Protein AF-0000000087013001 (afdb_homodimer)

Structure (mmCIF, N/CA/C/O backbone):
data_AF-0000000087013001-model_v1
#
loop_
_entity.id
_entity.type
_entity.pdbx_description
1 polymer 'Succinate dehydrogenase'
#
loop_
_atom_site.group_PDB
_atom_site.id
_atom_site.type_symbol
_atom_site.label_atom_id
_atom_site.label_alt_id
_atom_site.label_comp_id
_atom_site.label_asym_id
_atom_site.label_entity_id
_atom_site.label_seq_id
_atom_site.pdbx_PDB_ins_code
_atom_site.Cartn_x
_atom_site.Cartn_y
_atom_site.Cartn_z
_atom_site.occupancy
_atom_site.B_iso_or_equiv
_atom_site.auth_seq_id
_atom_site.auth_comp_id
_atom_site.auth_asym_id
_atom_site.auth_atom_id
_atom_site.pdbx_PDB_model_num
ATOM 1 N N . MET A 1 1 ? -21.062 11.867 23.469 1 26.19 1 MET A N 1
ATOM 2 C CA . MET A 1 1 ? -21.766 11.344 22.297 1 26.19 1 MET A CA 1
ATOM 3 C C . MET A 1 1 ? -21.344 12.086 21.031 1 26.19 1 MET A C 1
ATOM 5 O O . MET A 1 1 ? -21.672 11.656 19.922 1 26.19 1 MET A O 1
ATOM 9 N N . ILE A 1 2 ? -21.125 13.453 21.141 1 32.94 2 ILE A N 1
ATOM 10 C CA . ILE A 1 2 ? -20.844 14.445 20.109 1 32.94 2 ILE A CA 1
ATOM 11 C C . ILE A 1 2 ? -19.562 14.062 19.359 1 32.94 2 ILE A C 1
ATOM 13 O O . ILE A 1 2 ? -19.375 14.445 18.203 1 32.94 2 ILE A O 1
ATOM 17 N N . TRP A 1 3 ? -18.719 13.609 20.109 1 33.53 3 TRP A N 1
ATOM 18 C CA . TRP A 1 3 ? -17.391 13.289 19.609 1 33.53 3 TRP A CA 1
ATOM 19 C C . TRP A 1 3 ? -17.453 12.25 18.5 1 33.53 3 TRP A C 1
ATOM 21 O O . TRP A 1 3 ? -16.688 12.32 17.531 1 33.53 3 TRP A O 1
ATOM 31 N N . PHE A 1 4 ? -18.219 11.227 18.484 1 39.5 4 PHE A N 1
ATOM 32 C CA . PHE A 1 4 ? -18.625 10.227 17.516 1 39.5 4 PHE A CA 1
ATOM 33 C C . PHE A 1 4 ? -19.531 10.844 16.453 1 39.5 4 PHE A C 1
ATOM 35 O O . PHE A 1 4 ? -19.938 10.156 15.508 1 39.5 4 PHE A O 1
ATOM 42 N N . SER A 1 5 ? -20.438 11.742 16.641 1 41.44 5 SER A N 1
ATOM 43 C CA . SER A 1 5 ? -21.5 12.312 15.797 1 41.44 5 SER A CA 1
ATOM 44 C C . SER A 1 5 ? -20.938 12.805 14.469 1 41.44 5 SER A C 1
ATOM 46 O O . SER A 1 5 ? -21.484 12.492 13.406 1 41.44 5 SER A O 1
ATOM 48 N N . LYS A 1 6 ? -20.281 14.188 14.344 1 47.47 6 LYS A N 1
ATOM 49 C CA . LYS A 1 6 ? -19.734 14.727 13.109 1 47.47 6 LYS A CA 1
ATOM 50 C C . LYS A 1 6 ? -18.453 13.984 12.711 1 47.47 6 LYS A C 1
ATOM 52 O O . LYS A 1 6 ? -17.344 14.484 12.914 1 47.47 6 LYS A O 1
ATOM 57 N N . LEU A 1 7 ? -18.5 12.703 12.805 1 54.88 7 LEU A N 1
ATOM 58 C CA . LEU A 1 7 ? -17.344 11.969 12.312 1 54.88 7 LEU A CA 1
ATOM 59 C C . LEU A 1 7 ? -16.938 12.477 10.938 1 54.88 7 LEU A C 1
ATOM 61 O O . LEU A 1 7 ? -17.734 12.461 10 1 54.88 7 LEU A O 1
ATOM 65 N N . ASN A 1 8 ? -16 13.344 10.969 1 80.69 8 ASN A N 1
ATOM 66 C CA . ASN A 1 8 ? -15.352 13.945 9.812 1 80.69 8 ASN A CA 1
ATOM 67 C C . ASN A 1 8 ? -14.883 12.891 8.812 1 80.69 8 ASN A C 1
ATOM 69 O O . ASN A 1 8 ? -14.148 11.969 9.18 1 80.69 8 ASN A O 1
ATOM 73 N N . ILE A 1 9 ? -15.859 12.562 7.801 1 87.62 9 ILE A N 1
ATOM 74 C CA . ILE A 1 9 ? -15.625 11.602 6.734 1 87.62 9 ILE A CA 1
ATOM 75 C C . ILE A 1 9 ? -14.133 11.547 6.406 1 87.62 9 ILE A C 1
ATOM 77 O O . ILE A 1 9 ? -13.594 10.484 6.094 1 87.62 9 ILE A O 1
ATOM 81 N N . GLU A 1 10 ? -13.469 12.562 6.613 1 87.56 10 GLU A N 1
ATOM 82 C CA . GLU A 1 10 ? -12.031 12.602 6.348 1 87.56 10 GLU A CA 1
ATOM 83 C C . GLU A 1 10 ? -11.266 11.781 7.379 1 87.56 10 GLU A C 1
ATOM 85 O O . GLU A 1 10 ? -10.305 11.078 7.035 1 87.56 10 GLU A O 1
ATOM 90 N N . ARG A 1 11 ? -11.664 11.945 8.539 1 92.12 11 ARG A N 1
ATOM 91 C CA . ARG A 1 11 ? -11.008 11.188 9.602 1 92.12 11 ARG A CA 1
ATOM 92 C C . ARG A 1 11 ? -11.266 9.688 9.453 1 92.12 11 ARG A C 1
ATOM 94 O O . ARG A 1 11 ? -10.375 8.875 9.695 1 92.12 11 ARG A O 1
ATOM 101 N N . LEU A 1 12 ? -12.492 9.422 9.102 1 95.44 12 LEU A N 1
ATOM 102 C CA . LEU A 1 12 ? -12.844 8.023 8.883 1 95.44 12 LEU A CA 1
ATOM 103 C C . LEU A 1 12 ? -12.039 7.434 7.73 1 95.44 12 LEU A C 1
ATOM 105 O O . LEU A 1 12 ? -11.508 6.324 7.84 1 95.44 12 LEU A O 1
ATOM 109 N N . LEU A 1 13 ? -11.906 8.133 6.652 1 96.62 13 LEU A N 1
ATOM 110 C CA . LEU A 1 13 ? -11.188 7.637 5.48 1 96.62 13 LEU A CA 1
ATOM 111 C C . LEU A 1 13 ? -9.688 7.539 5.762 1 96.62 13 LEU A C 1
ATOM 113 O O . LEU A 1 13 ? -9.016 6.645 5.25 1 96.62 13 LEU A O 1
ATOM 117 N N . ALA A 1 14 ? -9.219 8.422 6.621 1 95.19 14 ALA A N 1
ATOM 118 C CA . ALA A 1 14 ? -7.828 8.32 7.051 1 95.19 14 ALA A CA 1
ATOM 119 C C . ALA A 1 14 ? -7.602 7.059 7.883 1 95.19 14 ALA A C 1
ATOM 121 O O . ALA A 1 14 ? -6.582 6.383 7.73 1 95.19 14 ALA A O 1
ATOM 122 N N . LEU A 1 15 ? -8.492 6.773 8.719 1 96.69 15 LEU A N 1
ATOM 123 C CA . LEU A 1 15 ? -8.406 5.57 9.539 1 96.69 15 LEU A CA 1
ATOM 124 C C . LEU A 1 15 ? -8.469 4.316 8.68 1 96.69 15 LEU A C 1
ATOM 126 O O . LEU A 1 15 ? -7.691 3.383 8.875 1 96.69 15 LEU A O 1
ATOM 130 N N . LEU A 1 16 ? -9.398 4.336 7.766 1 98.12 16 LEU A N 1
ATOM 131 C CA . LEU A 1 16 ? -9.539 3.184 6.879 1 98.12 16 LEU A CA 1
ATOM 132 C C . LEU A 1 16 ? -8.281 2.992 6.035 1 98.12 16 LEU A C 1
ATOM 134 O O . LEU A 1 16 ? -7.91 1.859 5.719 1 98.12 16 LEU A O 1
ATOM 138 N N . GLN A 1 17 ? -7.637 4.043 5.676 1 98.38 17 GLN A N 1
ATOM 139 C CA . GLN A 1 17 ? -6.383 3.953 4.934 1 98.38 17 GLN A CA 1
ATOM 140 C C . GLN A 1 17 ? -5.324 3.197 5.73 1 98.38 17 GLN A C 1
ATOM 142 O O . GLN A 1 17 ? -4.656 2.309 5.199 1 98.38 17 GLN A O 1
ATOM 147 N N . LYS A 1 18 ? -5.258 3.529 6.992 1 98 18 LYS A N 1
ATOM 148 C CA . LYS A 1 18 ? -4.289 2.877 7.867 1 98 18 LYS A CA 1
ATOM 149 C C . LYS A 1 18 ? -4.668 1.419 8.117 1 98 18 LYS A C 1
ATOM 151 O O . LYS A 1 18 ? -3.811 0.534 8.078 1 98 18 LYS A O 1
ATOM 156 N N . ILE A 1 19 ? -5.895 1.125 8.312 1 98.25 19 ILE A N 1
ATOM 157 C CA . ILE A 1 19 ? -6.371 -0.225 8.586 1 98.25 19 ILE A CA 1
ATOM 158 C C . ILE A 1 19 ? -6.145 -1.113 7.367 1 98.25 19 ILE A C 1
ATOM 160 O O . ILE A 1 19 ? -5.656 -2.238 7.492 1 98.25 19 ILE A O 1
ATOM 164 N N . THR A 1 20 ? -6.473 -0.652 6.199 1 98.69 20 THR A N 1
ATOM 165 C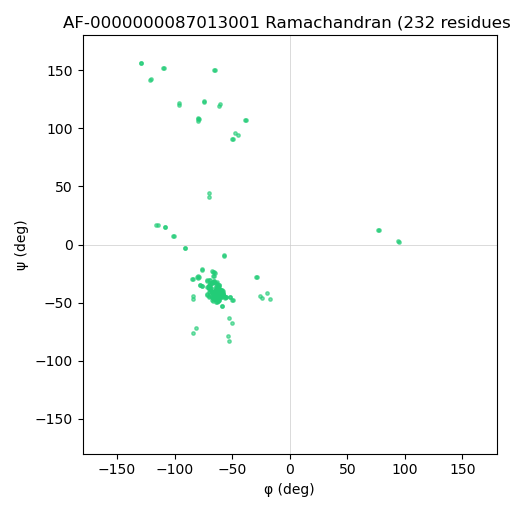 CA . THR A 1 20 ? -6.273 -1.458 5 1 98.69 20 THR A CA 1
ATOM 166 C C . THR A 1 20 ? -4.789 -1.668 4.73 1 98.69 20 THR A C 1
ATOM 168 O O . THR A 1 20 ? -4.383 -2.732 4.258 1 98.69 20 THR A O 1
ATOM 171 N N . GLY A 1 21 ? -3.988 -0.653 5.098 1 98.31 21 GLY A N 1
ATOM 172 C CA . GLY A 1 21 ? -2.549 -0.851 5 1 98.31 21 GLY A CA 1
ATOM 173 C C . GLY A 1 21 ? -2.047 -2.004 5.848 1 98.31 21 GLY A C 1
ATOM 174 O O . GLY A 1 21 ? -1.274 -2.838 5.375 1 98.31 21 GLY A O 1
ATOM 175 N N . TRP A 1 22 ? -2.539 -2.053 7.074 1 98 22 TRP A N 1
ATOM 176 C CA . TRP A 1 22 ? -2.172 -3.133 7.98 1 98 22 TRP A CA 1
ATOM 177 C C . TRP A 1 22 ? -2.678 -4.477 7.469 1 98 22 TRP A C 1
ATOM 179 O O . TRP A 1 22 ? -1.965 -5.48 7.523 1 98 22 TRP A O 1
ATOM 189 N N . THR A 1 23 ? -3.842 -4.457 7.035 1 98.38 23 THR A N 1
ATOM 190 C CA . THR A 1 23 ? -4.445 -5.672 6.5 1 98.38 23 THR A CA 1
ATOM 191 C C . THR A 1 23 ? -3.662 -6.18 5.297 1 98.38 23 THR A C 1
ATOM 193 O O . THR A 1 23 ? -3.354 -7.371 5.211 1 98.38 23 THR A O 1
ATOM 196 N N . LEU A 1 24 ? -3.287 -5.301 4.43 1 98.44 24 LEU A N 1
ATOM 197 C CA . LEU A 1 24 ? -2.561 -5.688 3.225 1 98.44 24 LEU A CA 1
ATOM 198 C C . LEU A 1 24 ? -1.15 -6.156 3.568 1 98.44 24 LEU A C 1
ATOM 200 O O . LEU A 1 24 ? -0.632 -7.086 2.947 1 98.44 24 LEU A O 1
ATOM 204 N N . LEU A 1 25 ? -0.592 -5.492 4.59 1 97.56 25 LEU A N 1
ATOM 205 C CA . LEU A 1 25 ? 0.724 -5.941 5.031 1 97.56 25 LEU A CA 1
ATOM 206 C C . LEU A 1 25 ? 0.659 -7.363 5.574 1 97.56 25 LEU A C 1
ATOM 208 O O . LEU A 1 25 ? 1.481 -8.211 5.215 1 97.56 25 LEU A O 1
ATOM 212 N N . GLY A 1 26 ? -0.272 -7.625 6.461 1 97.19 26 GLY A N 1
ATOM 213 C CA . GLY A 1 26 ? -0.446 -8.969 6.984 1 97.19 26 GLY A CA 1
ATOM 214 C C . GLY A 1 26 ? -0.695 -10 5.902 1 97.19 26 GLY A C 1
ATOM 215 O O . GLY A 1 26 ? -0.083 -11.07 5.906 1 97.19 26 GLY A O 1
ATOM 216 N N . TYR A 1 27 ? -1.526 -9.695 4.969 1 97.94 27 TYR A N 1
ATOM 217 C CA . TYR A 1 27 ? -1.82 -10.602 3.859 1 97.94 27 TYR A CA 1
ATOM 218 C C . TYR A 1 27 ? -0.575 -10.859 3.021 1 97.94 27 TYR A C 1
ATOM 220 O O . TYR A 1 27 ? -0.327 -11.992 2.6 1 97.94 27 TYR A O 1
ATOM 228 N N . LEU A 1 28 ? 0.164 -9.766 2.768 1 97 28 LEU A N 1
ATOM 229 C CA . LEU A 1 28 ? 1.312 -9.891 1.873 1 97 28 LEU A CA 1
ATOM 230 C C . LEU A 1 28 ? 2.346 -10.852 2.445 1 97 28 LEU A C 1
ATOM 232 O O . LEU A 1 28 ? 2.975 -11.609 1.699 1 97 28 LEU A O 1
ATOM 236 N N . ILE A 1 29 ? 2.512 -10.844 3.764 1 95.56 29 ILE A N 1
ATOM 237 C CA . ILE A 1 29 ? 3.477 -11.734 4.395 1 95.56 29 ILE A CA 1
ATOM 238 C C . ILE A 1 29 ? 3.076 -13.188 4.145 1 95.56 29 ILE A C 1
ATOM 240 O O . ILE A 1 29 ? 3.893 -13.992 3.691 1 95.56 29 ILE A O 1
ATOM 244 N N . VAL A 1 30 ? 1.812 -13.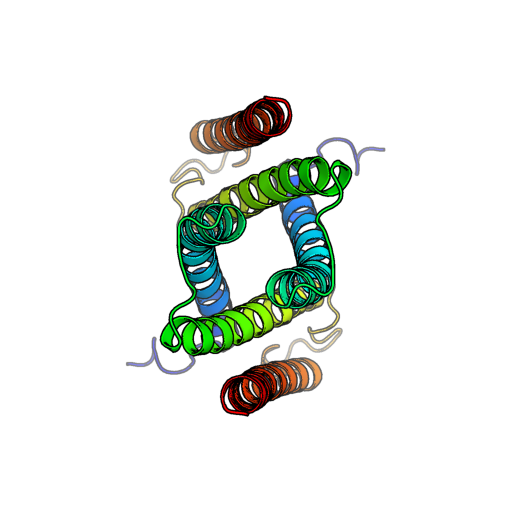508 4.285 1 94.56 30 VAL A N 1
ATOM 245 C CA . VAL A 1 30 ? 1.325 -14.867 4.078 1 94.56 30 VAL A CA 1
ATOM 246 C C . VAL A 1 30 ? 1.243 -15.164 2.582 1 94.56 30 VAL A C 1
ATOM 248 O O . VAL A 1 30 ? 1.528 -16.281 2.148 1 94.56 30 VAL A O 1
ATOM 251 N N . HIS A 1 31 ? 0.905 -14.234 1.815 1 94.38 31 HIS A N 1
ATOM 252 C CA . HIS A 1 31 ? 0.726 -14.375 0.375 1 94.38 31 HIS A CA 1
ATOM 253 C C . HIS A 1 31 ? 2.025 -14.797 -0.304 1 94.38 31 HIS A C 1
ATOM 255 O O . HIS A 1 31 ? 2.039 -15.742 -1.093 1 94.38 31 HIS A O 1
ATOM 261 N N . VAL A 1 32 ? 3.145 -14.141 0.062 1 92.44 32 VAL A N 1
ATOM 262 C CA . VAL A 1 32 ? 4.414 -14.43 -0.592 1 92.44 32 VAL A CA 1
ATOM 263 C C . VAL A 1 32 ? 4.879 -15.836 -0.219 1 92.44 32 VAL A C 1
ATOM 265 O O . VAL A 1 32 ? 5.402 -16.562 -1.062 1 92.44 32 VAL A O 1
ATOM 268 N N . ILE A 1 33 ? 4.688 -16.219 1.027 1 92.06 33 ILE A N 1
ATOM 269 C CA . ILE A 1 33 ? 5.062 -17.547 1.475 1 92.06 33 ILE A CA 1
ATOM 270 C C . ILE A 1 33 ? 4.223 -18.594 0.743 1 92.06 33 ILE A C 1
ATOM 272 O O . ILE A 1 33 ? 4.758 -19.562 0.196 1 92.06 33 ILE A O 1
ATOM 276 N N . PHE A 1 34 ? 2.963 -18.391 0.65 1 91.06 34 PHE A N 1
ATOM 277 C CA . PHE A 1 34 ? 2.039 -19.344 0.036 1 91.06 34 PHE A CA 1
ATOM 278 C C . PHE A 1 34 ? 2.303 -19.453 -1.46 1 91.06 34 PHE A C 1
ATOM 280 O O . PHE A 1 34 ? 2.385 -20.562 -1.993 1 91.06 34 PHE A O 1
ATOM 287 N N . VAL A 1 35 ? 2.426 -18.359 -2.162 1 88 35 VAL A N 1
ATOM 288 C CA . VAL A 1 35 ? 2.574 -18.391 -3.613 1 88 35 VAL A CA 1
ATOM 289 C C . VAL A 1 35 ? 3.922 -19.016 -3.98 1 88 35 VAL A C 1
ATOM 291 O O . VAL A 1 35 ? 4.039 -19.719 -4.988 1 88 35 VAL A O 1
ATOM 294 N N . ASN A 1 36 ? 4.953 -18.766 -3.096 1 86.25 36 ASN A N 1
ATOM 295 C CA . ASN A 1 36 ? 6.234 -19.422 -3.318 1 86.25 36 ASN A CA 1
ATOM 296 C C . ASN A 1 36 ? 6.105 -20.938 -3.238 1 86.25 36 ASN A C 1
ATOM 298 O O . ASN A 1 36 ? 6.637 -21.656 -4.086 1 86.25 36 ASN A O 1
ATOM 302 N N . ARG A 1 37 ? 5.406 -21.422 -2.281 1 87.81 37 ARG A N 1
ATOM 303 C CA . ARG A 1 37 ? 5.211 -22.859 -2.111 1 87.81 37 ARG A CA 1
ATOM 304 C C . ARG A 1 37 ? 4.332 -23.422 -3.219 1 87.81 37 ARG A C 1
ATOM 306 O O . ARG A 1 37 ? 4.535 -24.562 -3.666 1 87.81 37 ARG A O 1
ATOM 313 N N . LEU A 1 38 ? 3.393 -22.672 -3.691 1 84 38 LEU A N 1
ATOM 314 C CA . LEU A 1 38 ? 2.533 -23.078 -4.801 1 84 38 LEU A CA 1
ATOM 315 C C . LEU A 1 38 ? 3.336 -23.188 -6.094 1 84 38 LEU A C 1
ATOM 317 O O . LEU A 1 38 ? 3.197 -24.172 -6.828 1 84 38 LEU A O 1
ATOM 321 N N . ALA A 1 39 ? 4.188 -22.266 -6.328 1 79.31 39 ALA A N 1
ATOM 322 C CA . ALA A 1 39 ? 4.992 -22.219 -7.547 1 79.31 39 ALA A CA 1
ATOM 323 C C . ALA A 1 39 ? 5.953 -23.406 -7.617 1 79.31 39 ALA A C 1
ATOM 325 O O . ALA A 1 39 ? 6.297 -23.875 -8.703 1 79.31 39 ALA A O 1
ATOM 326 N N . HIS A 1 40 ? 6.266 -23.922 -6.496 1 82.06 40 HIS A N 1
ATOM 327 C CA . HIS A 1 40 ? 7.203 -25.047 -6.453 1 82.06 40 HIS A CA 1
ATOM 328 C C . HIS A 1 40 ? 6.473 -26.375 -6.293 1 82.06 40 HIS A C 1
ATOM 330 O O . HIS A 1 40 ? 7.098 -27.406 -6.043 1 82.06 40 HIS A O 1
ATOM 336 N N . GLY A 1 41 ? 5.16 -26.266 -6.387 1 83.12 41 GLY A N 1
ATOM 337 C CA . GLY A 1 41 ? 4.359 -27.484 -6.387 1 83.12 41 GLY A CA 1
ATOM 338 C C . GLY A 1 41 ? 4.211 -28.094 -5.008 1 83.12 41 GLY A C 1
ATOM 339 O O . GLY A 1 41 ? 3.822 -29.25 -4.875 1 83.12 41 GLY A O 1
ATOM 340 N N . GLU A 1 42 ? 4.594 -27.297 -3.959 1 88.88 42 GLU A N 1
ATOM 341 C CA . GLU A 1 42 ? 4.527 -27.812 -2.598 1 88.88 42 GLU A CA 1
ATOM 342 C C . GLU A 1 42 ? 3.1 -27.766 -2.059 1 88.88 42 GLU A C 1
ATOM 344 O O . GLU A 1 42 ? 2.762 -28.484 -1.112 1 88.88 42 GLU A O 1
ATOM 349 N N . LEU A 1 43 ? 2.348 -26.812 -2.594 1 85.62 43 LEU A N 1
ATOM 350 C CA . LEU A 1 43 ? 0.966 -26.625 -2.16 1 85.62 43 LEU A CA 1
ATOM 351 C C . LEU A 1 43 ? 0.021 -26.578 -3.355 1 85.62 43 LEU A C 1
ATOM 353 O O . LEU A 1 43 ? 0.462 -26.422 -4.496 1 85.62 43 LEU A O 1
ATOM 357 N N . THR A 1 44 ? -1.236 -26.906 -3.039 1 84.06 44 THR A N 1
ATOM 358 C CA . THR A 1 44 ? -2.307 -26.703 -4.008 1 84.06 44 THR A CA 1
ATOM 359 C C . THR A 1 44 ? -3.23 -25.578 -3.562 1 84.06 44 THR A C 1
ATOM 361 O O . THR A 1 44 ? -3.24 -25.203 -2.389 1 84.06 44 THR A O 1
ATOM 364 N N . GLU A 1 45 ? -3.82 -24.938 -4.492 1 78.56 45 GLU A N 1
ATOM 365 C CA . GLU A 1 45 ? -4.695 -23.812 -4.172 1 78.56 45 GLU A CA 1
ATOM 366 C C . GLU A 1 45 ? -6.066 -24.297 -3.707 1 78.56 45 GLU A C 1
ATOM 368 O O . GLU A 1 45 ? -6.836 -24.844 -4.5 1 78.56 45 GLU A O 1
ATOM 373 N N . PRO A 1 46 ? -6.262 -24.125 -2.406 1 81.38 46 PRO A N 1
ATOM 374 C CA . PRO A 1 46 ? -7.633 -24.438 -1.99 1 81.38 46 PRO A CA 1
ATOM 375 C C . PRO A 1 46 ? -8.664 -23.484 -2.605 1 81.38 46 PRO A C 1
ATOM 377 O O . PRO A 1 46 ? -8.367 -22.328 -2.861 1 81.38 46 PRO A O 1
ATOM 380 N N . GLU A 1 47 ? -9.883 -23.969 -2.818 1 82.56 47 GLU A N 1
ATOM 381 C CA . GLU A 1 47 ? -10.945 -23.188 -3.443 1 82.56 47 GLU A CA 1
ATOM 382 C C . GLU A 1 47 ? -11.281 -21.953 -2.613 1 82.56 47 GLU A C 1
ATOM 384 O O . GLU A 1 47 ? -11.562 -20.891 -3.162 1 82.56 47 GLU A O 1
ATOM 389 N N . ILE A 1 48 ? -11.211 -22.047 -1.331 1 86.75 48 ILE A N 1
ATOM 390 C CA . ILE A 1 48 ? -11.617 -20.984 -0.422 1 86.75 48 ILE A CA 1
ATOM 391 C C . ILE A 1 48 ? -10.68 -19.781 -0.587 1 86.75 48 ILE A C 1
ATOM 393 O O . ILE A 1 48 ? -11.086 -18.641 -0.372 1 86.75 48 ILE A O 1
ATOM 397 N N . PHE A 1 49 ? -9.477 -19.969 -0.988 1 87.62 49 PHE A N 1
ATOM 398 C CA . PHE A 1 49 ? -8.484 -18.922 -1.124 1 87.62 49 PHE A CA 1
ATOM 399 C C . PHE A 1 49 ? -8.867 -17.953 -2.234 1 87.62 49 PHE A C 1
ATOM 401 O O . PHE A 1 49 ? -8.531 -16.766 -2.18 1 87.62 49 PHE A O 1
ATOM 408 N N . LYS A 1 50 ? -9.648 -18.469 -3.102 1 88.56 50 LYS A N 1
ATOM 409 C CA . LYS A 1 50 ? -10.078 -17.594 -4.195 1 88.56 50 LYS A CA 1
ATOM 410 C C . LYS A 1 50 ? -11.023 -16.516 -3.701 1 88.56 50 LYS A C 1
ATOM 412 O O . LYS A 1 50 ? -10.984 -15.375 -4.188 1 88.56 50 LYS A O 1
ATOM 417 N N . TYR A 1 51 ? -11.789 -16.844 -2.781 1 92.31 51 TYR A N 1
ATOM 418 C CA . TYR A 1 51 ? -12.719 -15.867 -2.215 1 92.31 51 TYR A CA 1
ATOM 419 C C . TYR A 1 51 ? -11.969 -14.828 -1.381 1 92.31 51 TYR A C 1
ATOM 421 O O . TYR A 1 51 ? -12.328 -13.648 -1.383 1 92.31 51 TYR A O 1
ATOM 429 N N . PHE A 1 52 ? -10.984 -15.297 -0.728 1 93.88 52 PHE A N 1
ATOM 430 C CA . PHE A 1 52 ? -10.141 -14.391 0.046 1 93.88 52 PHE A CA 1
ATOM 431 C C . PHE A 1 52 ? -9.422 -13.406 -0.869 1 93.88 52 PHE A C 1
ATOM 433 O O . PHE A 1 52 ? -9.289 -12.227 -0.542 1 93.88 52 PHE A O 1
ATOM 440 N N . LEU A 1 53 ? -9.023 -13.922 -1.97 1 93.38 53 LEU A N 1
ATOM 441 C CA . LEU A 1 53 ? -8.328 -13.07 -2.932 1 93.38 53 LEU A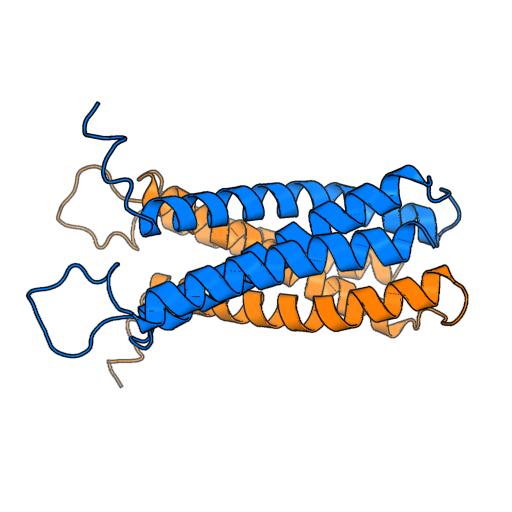 CA 1
ATOM 442 C C . LEU A 1 53 ? -9.25 -11.977 -3.449 1 93.38 53 LEU A C 1
ATOM 444 O O . LEU A 1 53 ? -8.812 -10.844 -3.68 1 93.38 53 LEU A O 1
ATOM 448 N N . VAL A 1 54 ? -10.492 -12.312 -3.625 1 96.19 54 VAL A N 1
ATOM 449 C CA . VAL A 1 54 ? -11.461 -11.328 -4.09 1 96.19 54 VAL A CA 1
ATOM 450 C C . VAL A 1 54 ? -11.617 -10.219 -3.049 1 96.19 54 VAL A C 1
ATOM 452 O O . VAL A 1 54 ? -11.617 -9.039 -3.389 1 96.19 54 VAL A O 1
ATOM 455 N N . LEU A 1 55 ? -11.75 -10.656 -1.806 1 97.69 55 LEU A N 1
ATOM 456 C CA . LEU A 1 55 ? -11.891 -9.688 -0.725 1 97.69 55 LEU A CA 1
ATOM 457 C C . LEU A 1 55 ? -10.656 -8.797 -0.63 1 97.69 55 LEU A C 1
ATOM 459 O O . LEU A 1 55 ? -10.773 -7.566 -0.586 1 97.69 55 LEU A O 1
ATOM 463 N N . ILE A 1 56 ? -9.477 -9.375 -0.647 1 97.88 56 ILE A N 1
ATOM 464 C CA . ILE A 1 56 ? -8.227 -8.633 -0.551 1 97.88 56 ILE A CA 1
ATOM 465 C C . ILE A 1 56 ? -8.062 -7.723 -1.768 1 97.88 56 ILE A C 1
ATOM 467 O O . ILE A 1 56 ? -7.582 -6.594 -1.649 1 97.88 56 ILE A O 1
ATOM 471 N N . GLY A 1 57 ? -8.469 -8.258 -2.936 1 97.62 57 GLY A N 1
ATOM 472 C CA . GLY A 1 57 ? -8.422 -7.434 -4.133 1 97.62 57 GLY A CA 1
ATOM 473 C C . GLY A 1 57 ? -9.234 -6.16 -4.016 1 97.62 57 GLY A C 1
ATOM 474 O O . GLY A 1 57 ? -8.797 -5.094 -4.449 1 97.62 57 GLY A O 1
ATOM 475 N N . SER A 1 58 ? -10.391 -6.273 -3.461 1 98.44 58 SER A N 1
ATOM 476 C CA . SER A 1 58 ? -11.25 -5.102 -3.285 1 98.44 58 SER A CA 1
ATOM 477 C C . SER A 1 58 ? -10.664 -4.141 -2.256 1 98.44 58 SER A C 1
ATOM 479 O O . SER A 1 58 ? -10.789 -2.922 -2.398 1 98.44 58 SER A O 1
ATOM 481 N N . ILE A 1 59 ? -10.062 -4.641 -1.216 1 98.69 59 ILE A N 1
ATOM 482 C CA . ILE A 1 59 ? -9.398 -3.82 -0.205 1 98.69 59 ILE A CA 1
ATOM 483 C C . ILE A 1 59 ? -8.258 -3.037 -0.841 1 98.69 59 ILE A C 1
ATOM 485 O O . ILE A 1 59 ? -8.055 -1.86 -0.534 1 98.69 59 ILE A O 1
ATOM 489 N N . VAL A 1 60 ? -7.504 -3.688 -1.754 1 98.62 60 VAL A N 1
ATOM 490 C CA . VAL A 1 60 ? -6.43 -3.02 -2.477 1 98.62 60 VAL A CA 1
ATOM 491 C C . VAL A 1 60 ? -6.996 -1.858 -3.289 1 98.62 60 VAL A C 1
ATOM 493 O O . VAL A 1 60 ? -6.418 -0.769 -3.314 1 98.62 60 VAL A O 1
ATOM 496 N N . VAL A 1 61 ? -8.109 -2.084 -3.914 1 98.44 61 VAL A N 1
ATOM 497 C CA . VAL A 1 61 ? -8.742 -1.064 -4.746 1 98.44 61 VAL A CA 1
ATOM 498 C C . VAL A 1 61 ? -9.117 0.143 -3.889 1 98.44 61 VAL A C 1
ATOM 500 O O . VAL A 1 61 ? -8.805 1.283 -4.242 1 98.44 61 VAL A O 1
ATOM 503 N N . PHE A 1 62 ? -9.75 -0.09 -2.797 1 98.88 62 PHE A N 1
ATOM 504 C CA . PHE A 1 62 ? -10.094 1.002 -1.894 1 98.88 62 PHE A CA 1
ATOM 505 C C . PHE A 1 62 ? -8.844 1.736 -1.431 1 98.88 62 PHE A C 1
ATOM 507 O O . PHE A 1 62 ? -8.797 2.969 -1.444 1 98.88 62 PHE A O 1
ATOM 514 N N . HIS A 1 63 ? -7.867 1.029 -0.911 1 98.81 63 HIS A N 1
ATOM 515 C CA . HIS A 1 63 ? -6.617 1.598 -0.424 1 98.81 63 HIS A CA 1
ATOM 516 C C . HIS A 1 63 ? -5.969 2.49 -1.479 1 98.81 63 HIS A C 1
ATOM 518 O O . HIS A 1 63 ? -5.547 3.609 -1.176 1 98.81 63 HIS A O 1
ATOM 524 N N . ALA A 1 64 ? -5.922 2.031 -2.711 1 98.62 64 ALA A N 1
ATOM 525 C CA . ALA A 1 64 ? -5.32 2.787 -3.807 1 98.62 64 ALA A CA 1
ATOM 526 C C . ALA A 1 64 ? -6.129 4.047 -4.113 1 98.62 64 ALA A C 1
ATOM 528 O O . ALA A 1 64 ? -5.566 5.137 -4.242 1 98.62 64 ALA A O 1
ATOM 529 N N . MET A 1 65 ? -7.441 3.912 -4.203 1 98.5 65 MET A N 1
ATOM 530 C CA . MET A 1 65 ? -8.305 5.043 -4.52 1 98.5 65 MET A CA 1
ATOM 531 C C . MET A 1 65 ? -8.258 6.094 -3.414 1 98.5 65 MET A C 1
ATOM 533 O O . MET A 1 65 ? -8.227 7.293 -3.691 1 98.5 65 MET A O 1
ATOM 537 N N . ASN A 1 66 ? -8.242 5.57 -2.229 1 98.44 66 ASN A N 1
ATOM 538 C CA . ASN A 1 66 ? -8.18 6.504 -1.109 1 98.44 66 ASN A CA 1
ATOM 539 C C . ASN A 1 66 ? -6.816 7.188 -1.029 1 98.44 66 ASN A C 1
ATOM 541 O O . ASN A 1 66 ? -6.723 8.344 -0.615 1 98.44 66 ASN A O 1
ATOM 545 N N . GLY A 1 67 ? -5.73 6.484 -1.339 1 97.56 67 GLY A N 1
ATOM 546 C CA . GLY A 1 67 ? -4.43 7.125 -1.464 1 97.56 67 GLY A CA 1
ATOM 547 C C . GLY A 1 67 ? -4.406 8.227 -2.508 1 97.56 67 GLY A C 1
ATOM 548 O O . GLY A 1 67 ? -3.824 9.289 -2.281 1 97.56 67 GLY A O 1
ATOM 549 N N . ILE A 1 68 ? -5 7.984 -3.568 1 97.81 68 ILE A N 1
ATOM 550 C CA . ILE A 1 68 ? -5.09 8.984 -4.625 1 97.81 68 ILE A CA 1
ATOM 551 C C . ILE A 1 68 ? -5.875 10.195 -4.129 1 97.81 68 ILE A C 1
ATOM 553 O O . ILE A 1 68 ? -5.516 11.336 -4.414 1 97.81 68 ILE A O 1
ATOM 557 N N . ARG A 1 69 ? -6.906 9.891 -3.412 1 96.38 69 ARG A N 1
ATOM 558 C CA . ARG A 1 69 ? -7.695 10.977 -2.824 1 96.38 69 ARG A CA 1
ATOM 559 C C . ARG A 1 69 ? -6.816 11.891 -1.978 1 96.38 69 ARG A C 1
ATOM 561 O O . ARG A 1 69 ? -6.922 13.117 -2.068 1 96.38 69 ARG A O 1
ATOM 568 N N . ILE A 1 70 ? -5.965 11.305 -1.167 1 95.31 70 ILE A N 1
ATOM 569 C CA . ILE A 1 70 ? -5.102 12.07 -0.273 1 95.31 70 ILE A CA 1
ATOM 570 C C . ILE A 1 70 ? -4.141 12.93 -1.093 1 95.31 70 ILE A C 1
ATOM 572 O O . ILE A 1 70 ? -3.914 14.102 -0.77 1 95.31 70 ILE A O 1
ATOM 576 N N . ILE A 1 71 ? -3.648 12.398 -2.109 1 96 71 ILE A N 1
ATOM 577 C CA . ILE A 1 71 ? -2.758 13.156 -2.977 1 96 71 ILE A CA 1
ATOM 578 C C . ILE A 1 71 ? -3.512 14.336 -3.592 1 96 71 ILE A C 1
ATOM 580 O O . ILE A 1 71 ? -2.994 15.453 -3.648 1 96 71 ILE A O 1
ATOM 584 N N . LEU A 1 72 ? -4.727 14.094 -4.051 1 94.62 72 LEU A N 1
ATOM 585 C CA . LEU A 1 72 ? -5.531 15.125 -4.691 1 94.62 72 LEU A CA 1
ATOM 586 C C . LEU A 1 72 ? -5.902 16.219 -3.697 1 94.62 72 LEU A C 1
ATOM 588 O O . LEU A 1 72 ? -6.004 17.391 -4.066 1 94.62 72 LEU A O 1
ATOM 592 N N . ILE A 1 73 ? -6.043 15.852 -2.471 1 91.31 73 ILE A N 1
ATOM 593 C CA . ILE A 1 73 ? -6.293 16.844 -1.424 1 91.31 73 ILE A CA 1
ATOM 594 C C . ILE A 1 73 ? -5.039 17.672 -1.196 1 91.31 73 ILE A C 1
ATOM 596 O O . ILE A 1 73 ? -5.109 18.906 -1.13 1 91.31 73 ILE A O 1
ATOM 600 N N . GLU A 1 74 ? -3.934 17.016 -1.127 1 90.81 74 GLU A N 1
ATOM 601 C CA . GLU A 1 74 ? -2.67 17.688 -0.858 1 90.81 74 GLU A CA 1
ATOM 602 C C . GLU A 1 74 ? -2.305 18.656 -1.99 1 90.81 74 GLU A C 1
ATOM 604 O O . GLU A 1 74 ? -1.666 19.672 -1.76 1 90.81 74 GLU A O 1
ATOM 609 N N . THR A 1 75 ? -2.668 18.312 -3.174 1 91.94 75 THR A N 1
ATOM 610 C CA . THR A 1 75 ? -2.32 19.141 -4.324 1 91.94 75 THR A CA 1
ATOM 611 C C . THR A 1 75 ? -3.418 20.156 -4.605 1 91.94 75 THR A C 1
ATOM 613 O O . THR A 1 75 ? -3.318 20.938 -5.555 1 91.94 75 THR A O 1
ATOM 616 N N . GLY A 1 76 ? -4.539 20.125 -3.855 1 87.5 76 GLY A N 1
ATOM 617 C CA . GLY A 1 76 ? -5.551 21.172 -3.877 1 87.5 76 GLY A CA 1
ATOM 618 C C . GLY A 1 76 ? -6.691 20.875 -4.836 1 87.5 76 GLY A C 1
ATOM 619 O O . GLY A 1 76 ? -7.582 21.703 -5.023 1 87.5 76 GLY A O 1
ATOM 620 N N . HIS A 1 77 ? -6.695 19.766 -5.488 1 90.06 77 HIS A N 1
ATOM 621 C CA . HIS A 1 77 ? -7.688 19.453 -6.508 1 90.06 77 HIS A CA 1
ATOM 622 C C . HIS A 1 77 ? -9.023 19.062 -5.875 1 90.06 77 HIS A C 1
ATOM 624 O O . HIS A 1 77 ? -10.07 19.188 -6.508 1 90.06 77 HIS A O 1
ATOM 630 N N . LEU A 1 78 ? -8.992 18.656 -4.637 1 89.81 78 LEU A N 1
ATOM 631 C CA . LEU A 1 78 ? -10.219 18.219 -3.984 1 89.81 78 LEU A CA 1
ATOM 632 C C . LEU A 1 78 ? -10.57 19.141 -2.82 1 89.81 78 LEU A C 1
ATOM 634 O O . LEU A 1 78 ? -11.305 18.75 -1.91 1 89.81 78 LEU A O 1
ATOM 638 N N . ILE A 1 79 ? -9.992 20.266 -2.805 1 81 79 ILE A N 1
ATOM 639 C CA . ILE A 1 79 ? -10.32 21.266 -1.8 1 81 79 ILE A CA 1
ATOM 640 C C . ILE A 1 79 ? -10.812 22.547 -2.484 1 81 79 ILE A C 1
ATOM 642 O O . ILE A 1 79 ? -10.391 22.859 -3.596 1 81 79 ILE A O 1
ATOM 646 N N . PRO A 1 80 ? -11.859 23.188 -1.844 1 73.12 80 PRO A N 1
ATOM 647 C CA . PRO A 1 80 ? -12.359 24.406 -2.477 1 73.12 80 PRO A CA 1
ATOM 648 C C . PRO A 1 80 ? -11.289 25.484 -2.58 1 73.12 80 PRO A C 1
ATOM 650 O O . PRO A 1 80 ? -10.438 25.609 -1.691 1 73.12 80 PRO A O 1
ATOM 653 N N . LYS A 1 81 ? -10.953 25.969 -3.82 1 64 81 LYS A N 1
ATOM 654 C CA . LYS A 1 81 ? -10 27.047 -4.035 1 64 81 LYS A CA 1
ATOM 655 C C . LYS A 1 81 ? -10.359 28.266 -3.191 1 64 81 LYS A C 1
ATOM 657 O O . LYS A 1 81 ? -9.469 28.969 -2.701 1 64 81 LYS A O 1
ATOM 662 N N . HIS A 1 82 ? -11.477 28.875 -3.404 1 55.66 82 HIS A N 1
ATOM 663 C CA . HIS A 1 82 ? -11.719 30.188 -2.811 1 55.66 82 HIS A CA 1
ATOM 664 C C . HIS A 1 82 ? -12.227 30.047 -1.379 1 55.66 82 HIS A C 1
ATOM 666 O O . HIS A 1 82 ? -12.094 30.984 -0.581 1 55.66 82 HIS A O 1
ATOM 672 N N . HIS A 1 83 ? -13.617 29.641 -1.168 1 47.44 83 HIS A N 1
ATOM 673 C CA . HIS A 1 83 ? -14.57 30.188 -0.216 1 47.44 83 HIS A CA 1
ATOM 674 C C . HIS A 1 83 ? -14.352 29.625 1.183 1 47.44 83 HIS A C 1
ATOM 676 O O . HIS A 1 83 ? -14.227 28.406 1.352 1 47.44 83 HIS A O 1
ATOM 682 N N . MET A 1 84 ? -13.797 30.328 2.205 1 46.34 84 MET A N 1
ATOM 683 C CA . MET A 1 84 ? -13.742 30.344 3.664 1 46.34 84 MET A CA 1
ATOM 684 C C . MET A 1 84 ? -14.898 29.562 4.266 1 46.34 84 MET A C 1
ATOM 686 O O . MET A 1 84 ? -14.875 29.219 5.453 1 46.34 84 MET A O 1
ATOM 690 N N . GLU A 1 85 ? -16.188 29.672 3.74 1 46.62 85 GLU A N 1
ATOM 691 C CA . GLU A 1 85 ? -17.391 29.453 4.547 1 46.62 85 GLU A CA 1
ATOM 692 C C . GLU A 1 85 ? -17.734 27.969 4.629 1 46.62 85 GLU A C 1
ATOM 694 O O . GLU A 1 85 ? -18.531 27.562 5.477 1 46.62 85 GLU A O 1
ATOM 699 N N . GLU A 1 86 ? -17.688 27.156 3.479 1 51.75 86 GLU A N 1
ATOM 700 C CA . GLU A 1 86 ? -18.312 25.844 3.594 1 51.75 86 GLU A CA 1
ATOM 701 C C . GLU A 1 86 ? -17.297 24.766 3.92 1 51.75 86 GLU A C 1
ATOM 703 O O . 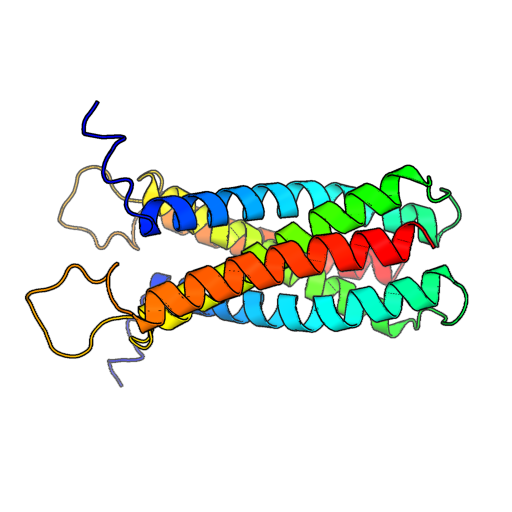GLU A 1 86 ? -16.172 24.781 3.41 1 51.75 86 GLU A O 1
ATOM 708 N N . PRO A 1 87 ? -17.531 24.141 5.047 1 54.19 87 PRO A N 1
ATOM 709 C CA . PRO A 1 87 ? -16.703 23 5.434 1 54.19 87 PRO A CA 1
ATOM 710 C C . PRO A 1 87 ? -16.328 22.109 4.246 1 54.19 87 PRO A C 1
ATOM 712 O O . PRO A 1 87 ? -17.172 21.797 3.408 1 54.19 87 PRO A O 1
ATOM 715 N N . TRP A 1 88 ? -15.016 22.172 3.818 1 54.78 88 TRP A N 1
ATOM 716 C CA . TRP A 1 88 ? -14.312 21.484 2.736 1 54.78 88 TRP A CA 1
ATOM 717 C C . TRP A 1 88 ? -14.977 20.156 2.406 1 54.78 88 TRP A C 1
ATOM 719 O O . TRP A 1 88 ? -15.016 19.75 1.244 1 54.78 88 TRP A O 1
ATOM 729 N N . ILE A 1 89 ? -15.32 19.422 3.461 1 55.56 89 ILE A N 1
ATOM 730 C CA . ILE A 1 89 ? -15.875 18.094 3.299 1 55.56 89 ILE A CA 1
ATOM 731 C C . ILE A 1 89 ? -17.125 18.141 2.43 1 55.56 89 ILE A C 1
ATOM 733 O O . ILE A 1 89 ? -17.531 17.141 1.85 1 55.56 89 ILE A O 1
ATOM 737 N N . TYR A 1 90 ? -17.469 19.391 2.244 1 59.03 90 TYR A N 1
ATOM 738 C CA . TYR A 1 90 ? -18.75 19.547 1.559 1 59.03 90 TYR A CA 1
ATOM 739 C C . TYR A 1 90 ? -18.531 20.047 0.135 1 59.03 90 TYR A C 1
ATOM 741 O O . TYR A 1 90 ? -19.5 20.406 -0.55 1 59.03 90 TYR A O 1
ATOM 749 N N . TYR A 1 91 ? -17.297 19.922 -0.246 1 76.06 91 TYR A N 1
ATOM 750 C CA . TYR A 1 91 ? -17.031 20.266 -1.637 1 76.06 91 TYR A CA 1
ATOM 751 C C . TYR A 1 91 ? -17.547 19.188 -2.578 1 76.06 91 TYR A C 1
ATOM 753 O O . TYR A 1 91 ? -17.281 18 -2.387 1 76.06 91 TYR A O 1
ATOM 761 N N . LYS A 1 92 ? -18.375 19.609 -3.438 1 84.38 92 LYS A N 1
ATOM 762 C CA . LYS A 1 92 ? -19.094 18.688 -4.32 1 84.38 92 LYS A CA 1
ATOM 763 C C . LYS A 1 92 ? -18.125 17.703 -4.984 1 84.38 92 LYS A C 1
ATOM 765 O O . LYS A 1 92 ? -18.391 16.5 -5.027 1 84.38 92 LYS A O 1
ATOM 770 N N . THR A 1 93 ? -17.016 18.172 -5.535 1 89 93 THR A N 1
ATOM 771 C CA . THR A 1 93 ? -16.062 17.328 -6.238 1 89 93 THR A CA 1
ATOM 772 C C . THR A 1 93 ? -15.469 16.281 -5.297 1 89 93 THR A C 1
ATOM 774 O O . THR A 1 93 ? -15.211 15.141 -5.703 1 89 93 THR A O 1
ATOM 777 N N . HIS A 1 94 ? -15.234 16.641 -4.094 1 91.06 94 HIS A N 1
ATOM 778 C CA . HIS A 1 94 ? -14.719 15.711 -3.098 1 91.06 94 HIS A CA 1
ATOM 779 C C . HIS A 1 94 ? -15.742 14.625 -2.781 1 91.06 94 HIS A C 1
ATOM 781 O O . HIS A 1 94 ? -15.398 13.445 -2.725 1 91.06 94 HIS A O 1
ATOM 787 N N . ARG A 1 95 ? -16.938 15 -2.643 1 90.56 95 ARG A N 1
ATOM 788 C CA . ARG A 1 95 ? -18 14.055 -2.371 1 90.56 95 ARG A CA 1
ATOM 789 C C . ARG A 1 95 ? -18.188 13.078 -3.533 1 90.56 95 ARG A C 1
ATOM 791 O O . ARG A 1 95 ? -18.391 11.883 -3.32 1 90.56 95 ARG A O 1
ATOM 798 N N . ILE A 1 96 ? -18.188 13.617 -4.684 1 94.56 96 ILE A N 1
ATOM 799 C CA . ILE A 1 96 ? -18.281 12.773 -5.871 1 94.56 96 ILE A CA 1
ATOM 800 C C . ILE A 1 96 ? -17.156 11.742 -5.871 1 94.56 96 ILE A C 1
ATOM 802 O O . ILE A 1 96 ? -17.391 10.555 -6.117 1 94.56 96 ILE A O 1
ATOM 806 N N . TYR A 1 97 ? -15.969 12.172 -5.59 1 96.31 97 TYR A N 1
ATOM 807 C CA . TYR A 1 97 ? -14.828 11.258 -5.566 1 96.31 97 TYR A CA 1
ATOM 808 C C . TYR A 1 97 ? -15.039 10.148 -4.543 1 96.31 97 TYR A C 1
ATOM 810 O O . TYR A 1 97 ? -14.719 8.992 -4.805 1 96.31 97 TYR A O 1
ATOM 818 N N . ILE A 1 98 ? -15.594 10.516 -3.43 1 96.12 98 ILE A N 1
ATOM 819 C CA . ILE A 1 98 ? -15.812 9.523 -2.387 1 96.12 98 ILE A CA 1
ATOM 820 C C . ILE A 1 98 ? -16.844 8.492 -2.861 1 96.12 98 ILE A C 1
ATOM 822 O O . ILE A 1 98 ? -16.656 7.289 -2.676 1 96.12 98 ILE A O 1
ATOM 826 N N . TRP A 1 99 ? -17.859 8.945 -3.516 1 96.62 99 TRP A N 1
ATOM 827 C CA . TRP A 1 99 ? -18.875 8.031 -4.031 1 96.62 99 TRP A CA 1
ATOM 828 C C . TRP A 1 99 ? -18.312 7.141 -5.125 1 96.62 99 TRP A C 1
ATOM 830 O O . TRP A 1 99 ? -18.625 5.949 -5.199 1 96.62 99 TRP A O 1
ATOM 840 N N . VAL A 1 100 ? -17.5 7.707 -5.988 1 98.12 100 VAL A N 1
ATOM 841 C CA . VAL A 1 100 ? -16.844 6.93 -7.039 1 98.12 100 VAL A CA 1
ATOM 842 C C . VAL A 1 100 ? -15.977 5.84 -6.41 1 98.12 100 VAL A C 1
ATOM 844 O O . VAL A 1 100 ? -16 4.691 -6.852 1 98.12 100 VAL A O 1
ATOM 847 N N . THR A 1 101 ? -15.219 6.227 -5.367 1 98.19 101 THR A N 1
ATOM 848 C CA . THR A 1 101 ? -14.375 5.258 -4.676 1 98.19 101 THR A CA 1
ATOM 849 C C . THR A 1 101 ? -15.211 4.113 -4.113 1 98.19 101 THR A C 1
ATOM 851 O O . THR A 1 101 ? -14.859 2.941 -4.273 1 98.19 101 THR A O 1
ATOM 854 N N . ILE A 1 102 ? -16.375 4.445 -3.523 1 98.19 102 ILE A N 1
ATOM 855 C CA . ILE A 1 102 ? -17.25 3.436 -2.924 1 98.19 102 ILE A CA 1
ATOM 856 C C . ILE A 1 102 ? -17.797 2.52 -4.012 1 98.19 102 ILE A C 1
ATOM 858 O O . ILE A 1 102 ? -17.75 1.293 -3.889 1 98.19 102 ILE A O 1
ATOM 862 N N . ILE A 1 103 ? -18.25 3.035 -5.043 1 98.62 103 ILE A N 1
ATOM 863 C CA . ILE A 1 103 ? -18.875 2.287 -6.129 1 98.62 103 ILE A CA 1
ATOM 864 C C . ILE A 1 103 ? -17.844 1.373 -6.789 1 98.62 103 ILE A C 1
ATOM 866 O O . ILE A 1 103 ? -18.109 0.185 -6.996 1 98.62 103 ILE A O 1
ATOM 870 N N . ILE A 1 104 ? -16.672 1.917 -7.082 1 98.62 104 ILE A N 1
ATOM 871 C CA . ILE A 1 104 ? -15.633 1.137 -7.738 1 98.62 104 ILE A CA 1
ATOM 872 C C . ILE A 1 104 ? -15.195 -0.006 -6.828 1 98.62 104 ILE A C 1
ATOM 874 O O . ILE A 1 104 ? -14.953 -1.123 -7.293 1 98.62 104 ILE A O 1
ATOM 878 N N . THR A 1 105 ? -15.102 0.262 -5.559 1 98.62 105 THR A N 1
ATOM 879 C CA . THR A 1 105 ? -14.703 -0.771 -4.609 1 98.62 105 THR A CA 1
ATOM 880 C C . THR A 1 105 ? -15.742 -1.887 -4.559 1 98.62 105 THR A C 1
ATOM 882 O O . THR A 1 105 ? -15.398 -3.068 -4.641 1 98.62 105 THR A O 1
ATOM 885 N N . ILE A 1 106 ? -17 -1.541 -4.527 1 98.56 106 ILE A N 1
ATOM 886 C CA . ILE A 1 106 ? -18.078 -2.514 -4.465 1 98.56 106 ILE A CA 1
ATOM 887 C C . ILE A 1 106 ? -18.141 -3.299 -5.773 1 98.56 106 ILE A C 1
ATOM 889 O O . ILE A 1 106 ? -18.266 -4.527 -5.762 1 98.56 106 ILE A O 1
ATOM 893 N N . LEU A 1 107 ? -18.047 -2.602 -6.855 1 98.44 107 LEU A N 1
ATOM 894 C CA . LEU A 1 107 ? -18.078 -3.242 -8.164 1 98.44 107 LEU A CA 1
ATOM 895 C C . LEU A 1 107 ? -16.922 -4.227 -8.312 1 98.44 107 LEU A C 1
ATOM 897 O O . LEU A 1 107 ? -17.094 -5.328 -8.836 1 98.44 107 LEU A O 1
ATOM 901 N N . SER A 1 108 ? -15.766 -3.82 -7.867 1 97.81 108 SER A N 1
ATOM 902 C CA . SER A 1 108 ? -14.617 -4.707 -7.965 1 97.81 108 SER A CA 1
ATOM 903 C C . SER A 1 108 ? -14.828 -5.988 -7.164 1 97.81 108 SER A C 1
ATOM 905 O O . SER A 1 108 ? -14.406 -7.066 -7.578 1 97.81 108 SER A O 1
ATOM 907 N N . PHE A 1 109 ? -15.477 -5.875 -6.039 1 98.06 109 PHE A N 1
ATOM 908 C CA . PHE A 1 109 ? -15.773 -7.039 -5.215 1 98.06 109 PHE A CA 1
ATOM 909 C C . PHE A 1 109 ? -16.703 -8 -5.941 1 98.06 109 PHE A C 1
ATOM 911 O O . PHE A 1 109 ? -16.422 -9.195 -6.047 1 98.06 109 PHE A O 1
ATOM 918 N N . PHE A 1 110 ? -17.688 -7.535 -6.52 1 97.75 110 PHE A N 1
ATOM 919 C CA . PHE A 1 110 ? -18.688 -8.398 -7.133 1 97.75 110 PHE A CA 1
ATOM 920 C C . PHE A 1 110 ? -18.188 -8.945 -8.469 1 97.75 110 PHE A C 1
ATOM 922 O O . PHE A 1 110 ? -18.516 -10.078 -8.836 1 97.75 110 PHE A O 1
ATOM 929 N N . ILE A 1 111 ? -17.438 -8.164 -9.18 1 96.5 111 ILE A N 1
ATOM 930 C CA . ILE A 1 111 ? -16.812 -8.672 -10.398 1 96.5 111 ILE A CA 1
ATOM 931 C C . ILE A 1 111 ? -15.859 -9.805 -10.055 1 96.5 111 ILE A C 1
ATOM 933 O O . ILE A 1 111 ? -15.852 -10.844 -10.711 1 96.5 111 ILE A O 1
ATOM 937 N N . GLY A 1 112 ? -15.039 -9.602 -8.984 1 94.56 112 GLY A N 1
ATOM 938 C CA . GLY A 1 112 ? -14.156 -10.656 -8.516 1 94.56 112 GLY A CA 1
ATOM 939 C C . GLY A 1 112 ? -14.898 -11.922 -8.109 1 94.56 112 GLY A C 1
ATOM 940 O O . GLY A 1 112 ? -14.492 -13.031 -8.453 1 94.56 112 GLY A O 1
ATOM 941 N N . LEU A 1 113 ? -16.016 -11.719 -7.441 1 95.19 113 LEU A N 1
ATOM 942 C CA . LEU A 1 113 ? -16.812 -12.859 -7.004 1 95.19 113 LEU A CA 1
ATOM 943 C C . LEU A 1 113 ? -17.375 -13.617 -8.203 1 95.19 113 LEU A C 1
ATOM 945 O O . LEU A 1 113 ? -17.359 -14.852 -8.227 1 95.19 113 LEU A O 1
ATOM 949 N N . TYR A 1 114 ? -17.812 -12.883 -9.109 1 94.81 114 TYR A N 1
ATOM 950 C CA . TYR A 1 114 ? -18.359 -13.477 -10.328 1 94.81 114 TYR A CA 1
ATOM 951 C C . TYR A 1 114 ? -17.297 -14.305 -11.047 1 94.81 114 TYR A C 1
ATOM 953 O O . TYR A 1 114 ? -17.578 -15.414 -11.508 1 94.81 114 TYR A O 1
ATOM 961 N N . MET A 1 115 ? -16.078 -13.891 -11.102 1 89.75 115 MET A N 1
ATOM 962 C CA . MET A 1 115 ? -14.984 -14.555 -11.812 1 89.75 115 MET A CA 1
ATOM 963 C C . MET A 1 115 ? -14.562 -15.836 -11.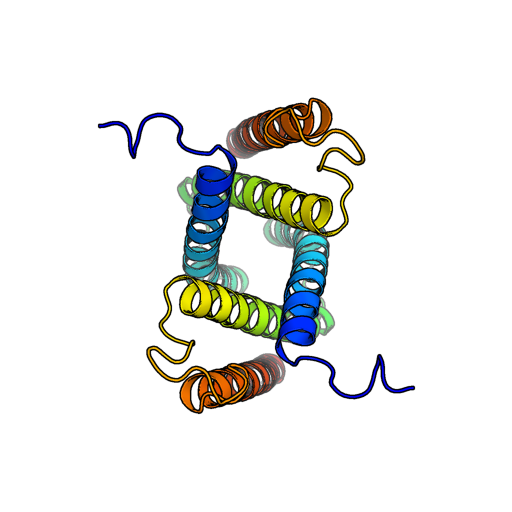109 1 89.75 115 MET A C 1
ATOM 965 O O . MET A 1 115 ? -14.141 -16.797 -11.75 1 89.75 115 MET A O 1
ATOM 969 N N . VAL A 1 116 ? -14.688 -15.891 -9.828 1 87.81 116 VAL A N 1
ATOM 970 C CA . VAL A 1 116 ? -14.227 -17.047 -9.062 1 87.81 116 VAL A CA 1
ATOM 971 C C . VAL A 1 116 ? -15.305 -18.125 -9.047 1 87.81 116 VAL A C 1
ATOM 973 O O . VAL A 1 116 ? -15.008 -19.312 -9.023 1 87.81 116 VAL A O 1
ATOM 976 N N . ILE A 1 117 ? -16.516 -17.766 -9.117 1 89.5 117 ILE A N 1
ATOM 977 C CA . ILE A 1 117 ? -17.625 -18.719 -9.062 1 89.5 117 ILE A CA 1
ATOM 978 C C . ILE A 1 117 ? -17.812 -19.375 -10.422 1 89.5 117 ILE A C 1
ATOM 980 O O . ILE A 1 117 ? -18.188 -20.547 -10.508 1 89.5 117 ILE A O 1
ATOM 984 N N . ARG A 1 118 ? -17.5 -18.766 -11.477 1 82.75 118 ARG A N 1
ATOM 985 C CA . ARG A 1 118 ? -17.688 -19.344 -12.805 1 82.75 118 ARG A CA 1
ATOM 986 C C . ARG A 1 118 ? -16.453 -20.141 -13.234 1 82.75 118 ARG A C 1
ATOM 988 O O . ARG A 1 118 ? -16.594 -21.203 -13.859 1 82.75 118 ARG A O 1
ATOM 995 N N . MET B 1 1 ? 18.266 28.406 -5.043 1 26.28 1 MET B N 1
ATOM 996 C CA . MET B 1 1 ? 19.062 27.266 -4.648 1 26.28 1 MET B CA 1
ATOM 997 C C . MET B 1 1 ? 18.625 26.719 -3.297 1 26.28 1 MET B C 1
ATOM 999 O O . MET B 1 1 ? 19 25.609 -2.91 1 26.28 1 MET B O 1
ATOM 1003 N N . ILE B 1 2 ? 18.281 27.641 -2.291 1 31.72 2 ILE B N 1
ATOM 1004 C CA . ILE B 1 2 ? 17.922 27.438 -0.889 1 31.72 2 ILE B CA 1
ATOM 1005 C C . ILE B 1 2 ? 16.719 26.516 -0.789 1 31.72 2 ILE B C 1
ATOM 1007 O O . ILE B 1 2 ? 16.5 25.875 0.245 1 31.72 2 ILE B O 1
ATOM 1011 N N . TRP B 1 3 ? 15.867 26.734 -1.661 1 33.19 3 TRP B N 1
ATOM 1012 C CA . TRP B 1 3 ? 14.578 26.047 -1.658 1 33.19 3 TRP B CA 1
ATOM 1013 C C . TRP B 1 3 ? 14.773 24.531 -1.736 1 33.19 3 TRP B C 1
ATOM 1015 O O . TRP B 1 3 ? 14.039 23.781 -1.097 1 33.19 3 TRP B O 1
ATOM 1025 N N . PHE B 1 4 ? 15.617 23.938 -2.48 1 39.88 4 PHE B N 1
ATOM 1026 C CA . PHE B 1 4 ? 16.141 22.578 -2.631 1 39.88 4 PHE B CA 1
ATOM 1027 C C . PHE B 1 4 ? 17.016 22.203 -1.446 1 39.88 4 PHE B C 1
ATOM 1029 O O . PHE B 1 4 ? 17.531 21.078 -1.374 1 39.88 4 PHE B O 1
ATOM 1036 N N . SER B 1 5 ? 17.844 22.938 -0.773 1 41.75 5 SER B N 1
ATOM 1037 C CA . SER B 1 5 ? 18.859 22.766 0.254 1 41.75 5 SER B CA 1
ATOM 1038 C C . SER B 1 5 ? 18.312 22.016 1.466 1 41.75 5 SER B C 1
ATOM 1040 O O . SER B 1 5 ? 18.953 21.109 1.98 1 41.75 5 SER B O 1
ATOM 1042 N N . LYS B 1 6 ? 17.422 22.719 2.551 1 46.94 6 LYS B N 1
ATOM 1043 C CA . LYS B 1 6 ? 16.859 22.078 3.729 1 46.94 6 LYS B CA 1
ATOM 1044 C C . LYS B 1 6 ? 15.75 21.094 3.334 1 46.94 6 LYS B C 1
ATOM 1046 O O . LYS B 1 6 ? 14.562 21.406 3.475 1 46.94 6 LYS B O 1
ATOM 1051 N N . LEU B 1 7 ? 15.969 20.391 2.322 1 54.53 7 LEU B N 1
ATOM 1052 C CA . LEU B 1 7 ? 14.977 19.375 2.002 1 54.53 7 LEU B CA 1
ATOM 1053 C C . LEU B 1 7 ? 14.555 18.609 3.254 1 54.53 7 LEU B C 1
ATOM 1055 O O . LEU B 1 7 ? 15.398 18.016 3.936 1 54.53 7 LEU B O 1
ATOM 1059 N N . ASN B 1 8 ? 13.508 19.078 3.816 1 80.62 8 ASN B N 1
ATOM 1060 C CA . ASN B 1 8 ? 12.836 18.5 4.973 1 80.62 8 ASN B CA 1
ATOM 1061 C C . ASN B 1 8 ? 12.586 17 4.781 1 80.62 8 ASN B C 1
ATOM 1063 O O . ASN B 1 8 ? 11.953 16.594 3.801 1 80.62 8 ASN B O 1
ATOM 1067 N N . ILE B 1 9 ? 13.664 16.156 5.266 1 87.62 9 ILE B N 1
ATOM 1068 C CA . ILE B 1 9 ? 13.625 14.703 5.211 1 87.62 9 ILE B CA 1
ATOM 1069 C C . ILE B 1 9 ? 12.18 14.227 5.289 1 87.62 9 ILE B C 1
ATOM 1071 O O . ILE B 1 9 ? 11.812 13.234 4.648 1 87.62 9 ILE B O 1
ATOM 1075 N N . GLU B 1 10 ? 11.375 14.938 5.887 1 87.69 10 GLU B N 1
ATOM 1076 C CA . GLU B 1 10 ? 9.969 14.57 5.992 1 87.69 10 GLU B CA 1
ATOM 1077 C C . GLU B 1 10 ? 9.258 14.727 4.648 1 87.69 10 GLU B C 1
ATOM 1079 O O . GLU B 1 10 ? 8.43 13.891 4.281 1 87.69 10 GLU B O 1
ATOM 1084 N N . ARG B 1 11 ? 9.562 15.758 4.043 1 92.12 11 ARG B N 1
ATOM 1085 C CA . ARG B 1 11 ? 8.945 15.992 2.738 1 92.12 11 ARG B CA 1
ATOM 1086 C C . ARG B 1 11 ? 9.422 14.961 1.72 1 92.12 11 ARG B C 1
ATOM 1088 O O . ARG B 1 11 ? 8.641 14.508 0.883 1 92.12 11 ARG B O 1
ATOM 1095 N N . LEU B 1 12 ? 10.695 14.688 1.816 1 95.44 12 LEU B N 1
ATOM 1096 C CA . LEU B 1 12 ? 11.25 13.68 0.92 1 95.44 12 LEU B CA 1
ATOM 1097 C C . LEU B 1 12 ? 10.602 12.312 1.169 1 95.44 12 LEU B C 1
ATOM 1099 O O . LEU B 1 12 ? 10.219 11.625 0.223 1 95.44 12 LEU B O 1
ATOM 1103 N N . LEU B 1 13 ? 10.438 11.922 2.395 1 96.56 13 LEU B N 1
ATOM 1104 C CA . LEU B 1 13 ? 9.867 10.617 2.73 1 96.56 13 LEU B CA 1
ATOM 1105 C C . LEU B 1 13 ? 8.383 10.578 2.377 1 96.56 13 LEU B C 1
ATOM 1107 O O . LEU B 1 13 ? 7.863 9.523 1.987 1 96.56 13 LEU B O 1
ATOM 1111 N N . ALA B 1 14 ? 7.75 11.734 2.461 1 95.19 14 ALA B N 1
ATOM 1112 C CA . ALA B 1 14 ? 6.359 11.805 2.018 1 95.19 14 ALA B CA 1
ATOM 1113 C C . ALA B 1 14 ? 6.254 11.609 0.508 1 95.19 14 ALA B C 1
ATOM 1115 O O . ALA B 1 14 ? 5.344 10.93 0.028 1 95.19 14 ALA B O 1
ATOM 1116 N N . LEU B 1 15 ? 7.129 12.18 -0.192 1 96.69 15 LEU B N 1
ATOM 1117 C CA . LEU B 1 15 ? 7.156 12.023 -1.643 1 96.69 15 LEU B CA 1
ATOM 1118 C C . LEU B 1 15 ? 7.438 10.578 -2.033 1 96.69 15 LEU B C 1
ATOM 1120 O O . LEU B 1 15 ? 6.777 10.031 -2.918 1 96.69 15 LEU B O 1
ATOM 1124 N N . LEU B 1 16 ? 8.406 10.023 -1.358 1 98.12 16 LEU B N 1
ATOM 1125 C CA . LEU B 1 16 ? 8.75 8.641 -1.651 1 98.12 16 LEU B CA 1
ATOM 1126 C C . LEU B 1 16 ? 7.59 7.707 -1.326 1 98.12 16 LEU B C 1
ATOM 1128 O O . LEU B 1 16 ? 7.387 6.699 -2.006 1 98.12 16 LEU B O 1
ATOM 1132 N N . GLN B 1 17 ? 6.828 8.023 -0.347 1 98.31 17 GLN B N 1
ATOM 1133 C CA . GLN B 1 17 ? 5.648 7.238 -0.011 1 98.31 17 GLN B CA 1
ATOM 1134 C C . GLN B 1 17 ? 4.652 7.219 -1.168 1 98.31 17 GLN B C 1
ATOM 1136 O O . GLN B 1 17 ? 4.145 6.16 -1.539 1 98.31 17 GLN B O 1
ATOM 1141 N N . LYS B 1 18 ? 4.457 8.383 -1.723 1 98 18 LYS B N 1
ATOM 1142 C CA . LYS B 1 18 ? 3.533 8.5 -2.848 1 98 18 LYS B CA 1
ATOM 1143 C C . LYS B 1 18 ? 4.086 7.809 -4.09 1 98 18 LYS B C 1
ATOM 1145 O O . LYS B 1 18 ? 3.357 7.098 -4.785 1 98 18 LYS B O 1
ATOM 1150 N N . ILE B 1 19 ? 5.332 7.93 -4.359 1 98.25 19 ILE B N 1
ATOM 1151 C CA . ILE B 1 19 ? 5.965 7.344 -5.539 1 98.25 19 ILE B CA 1
ATOM 1152 C C . ILE B 1 19 ? 5.938 5.82 -5.434 1 98.25 19 ILE B C 1
ATOM 1154 O O . ILE B 1 19 ? 5.598 5.129 -6.395 1 98.25 19 ILE B O 1
ATOM 1158 N N . THR B 1 20 ? 6.277 5.266 -4.309 1 98.69 20 THR B N 1
ATOM 1159 C CA . THR B 1 20 ? 6.266 3.814 -4.156 1 98.69 20 THR B CA 1
ATOM 1160 C C . THR B 1 20 ? 4.84 3.277 -4.234 1 98.69 20 THR B C 1
ATOM 1162 O O . THR B 1 20 ? 4.609 2.188 -4.762 1 98.69 20 THR B O 1
ATOM 1165 N N . GLY B 1 21 ? 3.881 4.094 -3.754 1 98.31 21 GLY B N 1
ATOM 1166 C CA . GLY B 1 21 ? 2.492 3.703 -3.932 1 98.31 21 GLY B CA 1
ATOM 1167 C C . GLY B 1 21 ? 2.098 3.545 -5.387 1 98.31 21 GLY B C 1
ATOM 1168 O O . GLY B 1 21 ? 1.473 2.551 -5.762 1 98.31 21 GLY B O 1
ATOM 1169 N N . TRP B 1 22 ? 2.525 4.512 -6.184 1 98.06 22 TRP B N 1
ATOM 1170 C CA . TRP B 1 22 ? 2.252 4.461 -7.613 1 98.06 22 TRP B CA 1
ATOM 1171 C C . TRP B 1 22 ? 2.963 3.281 -8.266 1 98.06 22 TRP B C 1
ATOM 1173 O O . TRP B 1 22 ? 2.387 2.588 -9.102 1 98.06 22 TRP B O 1
ATOM 1183 N N . THR B 1 23 ? 4.137 3.117 -7.902 1 98.38 23 THR B N 1
ATOM 1184 C CA . THR B 1 23 ? 4.934 2.02 -8.438 1 98.38 23 THR B CA 1
ATOM 1185 C C . THR B 1 23 ? 4.301 0.674 -8.094 1 98.38 23 THR B C 1
ATOM 1187 O O . THR B 1 23 ? 4.16 -0.192 -8.961 1 98.38 23 THR B O 1
ATOM 1190 N N . LEU B 1 24 ? 3.863 0.533 -6.879 1 98.44 24 LEU B N 1
ATOM 1191 C CA . LEU B 1 24 ? 3.273 -0.725 -6.438 1 98.44 24 LEU B CA 1
ATOM 1192 C C . LEU B 1 24 ? 1.92 -0.956 -7.102 1 98.44 24 LEU B C 1
ATOM 1194 O O . LEU B 1 24 ? 1.574 -2.092 -7.438 1 98.44 24 LEU B O 1
ATOM 1198 N N . LEU B 1 25 ? 1.211 0.168 -7.301 1 97.56 25 LEU B N 1
ATOM 1199 C CA . LEU B 1 25 ? -0.057 0.038 -8.008 1 97.56 25 LEU B CA 1
ATOM 1200 C C . LEU B 1 25 ? 0.165 -0.444 -9.438 1 97.56 25 LEU B C 1
ATOM 1202 O O . LEU B 1 25 ? -0.51 -1.367 -9.898 1 97.56 25 LEU B O 1
ATOM 1206 N N . GLY B 1 26 ? 1.067 0.186 -10.156 1 97.25 26 GLY B N 1
ATOM 1207 C CA . GLY B 1 26 ? 1.391 -0.247 -11.508 1 97.25 26 GLY B CA 1
ATOM 1208 C C . GLY B 1 26 ? 1.844 -1.693 -11.578 1 97.25 26 GLY B C 1
ATOM 1209 O O . GLY B 1 26 ? 1.385 -2.451 -12.438 1 97.25 26 GLY B O 1
ATOM 1210 N N . TYR B 1 27 ? 2.678 -2.092 -10.695 1 97.94 27 TYR B N 1
ATOM 1211 C CA . TYR B 1 27 ? 3.158 -3.469 -10.648 1 97.94 27 TYR B CA 1
ATOM 1212 C C . TYR B 1 27 ? 2.012 -4.438 -10.375 1 97.94 27 TYR B C 1
ATOM 1214 O O . TYR B 1 27 ? 1.942 -5.512 -10.977 1 97.94 27 TYR B O 1
ATOM 1222 N N . LEU B 1 28 ? 1.151 -4.031 -9.43 1 97.06 28 LEU B N 1
ATOM 1223 C CA . LEU B 1 28 ? 0.086 -4.941 -9.016 1 97.06 28 LEU B CA 1
ATOM 1224 C C . LEU B 1 28 ? -0.838 -5.262 -10.188 1 97.06 28 LEU B C 1
ATOM 1226 O O . LEU B 1 28 ? -1.312 -6.391 -10.32 1 97.06 28 LEU B O 1
ATOM 1230 N N . ILE B 1 29 ? -1.083 -4.273 -11.031 1 95.62 29 ILE B N 1
ATOM 1231 C CA . ILE B 1 29 ? -1.954 -4.488 -12.188 1 95.62 29 ILE B CA 1
ATOM 1232 C C . ILE B 1 29 ? -1.345 -5.547 -13.102 1 95.62 29 ILE B C 1
ATOM 1234 O O . ILE B 1 29 ? -2.014 -6.516 -13.469 1 95.62 29 ILE B O 1
ATOM 1238 N N . VAL B 1 30 ? -0.056 -5.484 -13.367 1 94.62 30 VAL B N 1
ATOM 1239 C CA . VAL B 1 30 ? 0.622 -6.441 -14.234 1 94.62 30 VAL B CA 1
ATOM 1240 C C . VAL B 1 30 ? 0.834 -7.754 -13.484 1 94.62 30 VAL B C 1
ATOM 1242 O O . VAL B 1 30 ? 0.735 -8.836 -14.078 1 94.62 30 VAL B O 1
ATOM 1245 N N . HIS B 1 31 ? 1.088 -7.703 -12.258 1 94.44 31 HIS B N 1
ATOM 1246 C CA . HIS B 1 31 ? 1.372 -8.867 -11.43 1 94.44 31 HIS B CA 1
ATOM 1247 C C . HIS B 1 31 ? 0.184 -9.82 -11.391 1 94.44 31 HIS B C 1
ATOM 1249 O O . HIS B 1 31 ? 0.345 -11.023 -11.602 1 94.44 31 HIS B O 1
ATOM 1255 N N . VAL B 1 32 ? -1.037 -9.273 -11.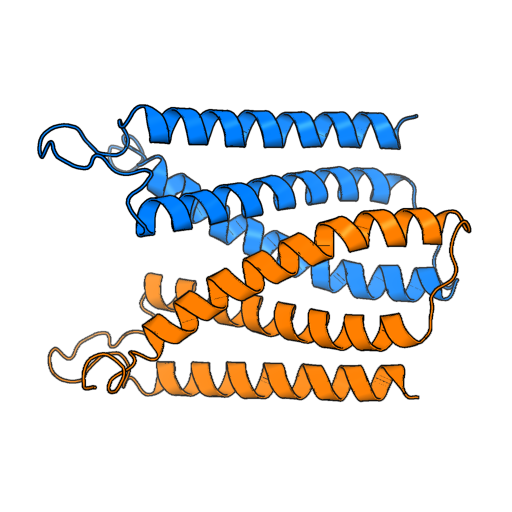195 1 92.5 32 VAL B N 1
ATOM 1256 C CA . VAL B 1 32 ? -2.217 -10.117 -11.078 1 92.5 32 VAL B CA 1
ATOM 1257 C C . VAL B 1 32 ? -2.506 -10.797 -12.414 1 92.5 32 VAL B C 1
ATOM 1259 O O . VAL B 1 32 ? -2.867 -11.977 -12.461 1 92.5 32 VAL B O 1
ATOM 1262 N N . ILE B 1 33 ? -2.35 -10.055 -13.5 1 92.12 33 ILE B N 1
ATOM 1263 C CA . ILE B 1 33 ? -2.564 -10.617 -14.828 1 92.12 33 ILE B CA 1
ATOM 1264 C C . ILE B 1 33 ? -1.543 -11.727 -15.094 1 92.12 33 ILE B C 1
ATOM 1266 O O . ILE B 1 33 ? -1.906 -12.828 -15.508 1 92.12 33 ILE B O 1
ATOM 1270 N N . PHE B 1 34 ? -0.314 -11.5 -14.789 1 91.12 34 PHE B N 1
ATOM 1271 C CA . PHE B 1 34 ? 0.768 -12.445 -15.047 1 91.12 34 PHE B CA 1
ATOM 1272 C C . PHE B 1 34 ? 0.616 -13.695 -14.188 1 91.12 34 PHE B C 1
ATOM 1274 O O . PHE B 1 34 ? 0.722 -14.812 -14.695 1 91.12 34 PHE B O 1
ATOM 1281 N N . VAL B 1 35 ? 0.388 -1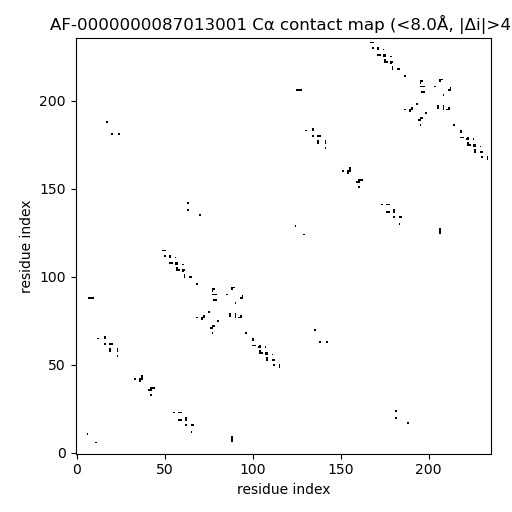3.547 -12.914 1 88.12 35 VAL B N 1
ATOM 1282 C CA . VAL B 1 35 ? 0.335 -14.695 -12.016 1 88.12 35 VAL B CA 1
ATOM 1283 C C . VAL B 1 35 ? -0.891 -15.547 -12.336 1 88.12 35 VAL B C 1
ATOM 1285 O O . VAL B 1 35 ? -0.849 -16.766 -12.219 1 88.12 35 VAL B O 1
ATOM 1288 N N . ASN B 1 36 ? -2.004 -14.852 -12.781 1 86.38 36 ASN B N 1
ATOM 1289 C CA . ASN B 1 36 ? -3.168 -15.617 -13.227 1 86.38 36 ASN B CA 1
ATOM 1290 C C . ASN B 1 36 ? -2.832 -16.5 -14.422 1 86.38 36 ASN B C 1
ATOM 1292 O O . ASN B 1 36 ? -3.211 -17.672 -14.453 1 86.38 36 ASN B O 1
ATOM 1296 N N . ARG B 1 37 ? -2.133 -15.984 -15.359 1 87.88 37 ARG B N 1
ATOM 1297 C CA . ARG B 1 37 ? -1.756 -16.75 -16.547 1 87.88 37 ARG B CA 1
ATOM 1298 C C . ARG B 1 37 ? -0.741 -17.828 -16.203 1 87.88 37 ARG B C 1
ATOM 1300 O O . ARG B 1 37 ? -0.764 -18.922 -16.781 1 87.88 37 ARG B O 1
ATOM 1307 N N . LEU B 1 38 ? 0.11 -17.578 -15.266 1 84.06 38 LEU B N 1
ATOM 1308 C CA . LEU B 1 38 ? 1.081 -18.562 -14.789 1 84.06 38 LEU B CA 1
ATOM 1309 C C . LEU B 1 38 ? 0.383 -19.734 -14.102 1 84.06 38 LEU B C 1
ATOM 1311 O O . LEU B 1 38 ? 0.698 -20.891 -14.359 1 84.06 38 LEU B O 1
ATOM 1315 N N . ALA B 1 39 ? -0.577 -19.438 -13.305 1 79.19 39 ALA B N 1
ATOM 1316 C CA . ALA B 1 39 ? -1.304 -20.453 -12.531 1 79.19 39 ALA B CA 1
ATOM 1317 C C . ALA B 1 39 ? -2.088 -21.375 -13.453 1 79.19 39 ALA B C 1
ATOM 1319 O O . ALA B 1 39 ? -2.303 -22.547 -13.125 1 79.19 39 ALA B O 1
ATOM 1320 N N . HIS B 1 40 ? -2.395 -20.906 -14.602 1 82.12 40 HIS B N 1
ATOM 1321 C CA . HIS B 1 40 ? -3.17 -21.703 -15.539 1 82.12 40 HIS B CA 1
ATOM 1322 C C . HIS B 1 40 ? -2.275 -22.328 -16.609 1 82.12 40 HIS B C 1
ATOM 1324 O O . HIS B 1 40 ? -2.768 -22.875 -17.594 1 82.12 40 HIS B O 1
ATOM 1330 N N . GLY B 1 41 ? -0.975 -22.141 -16.375 1 83.12 41 GLY B N 1
ATOM 1331 C CA . GLY B 1 41 ? -0.019 -22.812 -17.25 1 83.12 41 GLY B CA 1
ATOM 1332 C C . GLY B 1 41 ? 0.131 -22.125 -18.594 1 83.12 41 GLY B C 1
ATOM 1333 O O . GLY B 1 41 ? 0.667 -22.719 -19.531 1 83.12 41 GLY B O 1
ATOM 1334 N N . GLU B 1 42 ? -0.421 -20.875 -18.688 1 88.81 42 GLU B N 1
ATOM 1335 C CA . GLU B 1 42 ? -0.364 -20.172 -19.953 1 88.81 42 GLU B CA 1
ATOM 1336 C C . GLU B 1 42 ? 1.007 -19.531 -20.172 1 88.81 42 GLU B C 1
ATOM 1338 O O . GLU B 1 42 ? 1.379 -19.219 -21.312 1 88.81 42 GLU B O 1
ATOM 1343 N N . LEU B 1 43 ? 1.65 -19.234 -19.047 1 85.69 43 LEU B N 1
ATOM 1344 C CA . LEU B 1 43 ? 2.963 -18.594 -19.094 1 85.69 43 LEU B CA 1
ATOM 1345 C C . LEU B 1 43 ? 3.967 -19.344 -18.234 1 85.69 43 LEU B C 1
ATOM 1347 O O . LEU B 1 43 ? 3.58 -20.172 -17.391 1 85.69 43 LEU B O 1
ATOM 1351 N N . THR B 1 44 ? 5.246 -19.156 -18.609 1 84.06 44 THR B N 1
ATOM 1352 C CA . THR B 1 44 ? 6.336 -19.609 -17.766 1 84.06 44 THR B CA 1
ATOM 1353 C C . THR B 1 44 ? 7.062 -18.422 -17.125 1 84.06 44 THR B C 1
ATOM 1355 O O . THR B 1 44 ? 6.945 -17.297 -17.609 1 84.06 44 THR B O 1
ATOM 1358 N N . GLU B 1 45 ? 7.617 -18.656 -16 1 78.5 45 GLU B N 1
ATOM 1359 C CA . GLU B 1 45 ? 8.305 -17.578 -15.297 1 78.5 45 GLU B CA 1
ATOM 1360 C C . GLU B 1 45 ? 9.703 -17.344 -15.875 1 78.5 45 GLU B C 1
ATOM 1362 O O . GLU B 1 45 ? 10.586 -18.188 -15.734 1 78.5 45 GLU B O 1
ATOM 1367 N N . PRO B 1 46 ? 9.789 -16.203 -16.562 1 81.31 46 PRO B N 1
ATOM 1368 C CA . PRO B 1 46 ? 11.164 -15.898 -16.984 1 81.31 46 PRO B CA 1
ATOM 1369 C C . PRO B 1 46 ? 12.094 -15.625 -15.805 1 81.31 46 PRO B C 1
ATOM 1371 O O . PRO B 1 46 ? 11.648 -15.117 -14.773 1 81.31 46 PRO B O 1
ATOM 1374 N N . GLU B 1 47 ? 13.367 -15.938 -15.953 1 82.69 47 GLU B N 1
ATOM 1375 C CA . GLU B 1 47 ? 14.352 -15.773 -14.891 1 82.69 47 GLU B CA 1
ATOM 1376 C C . GLU B 1 47 ? 14.469 -14.312 -14.477 1 82.69 47 GLU B C 1
ATOM 1378 O O . GLU B 1 47 ? 14.633 -14.008 -13.289 1 82.69 47 GLU B O 1
ATOM 1383 N N . ILE B 1 48 ? 14.328 -13.414 -15.375 1 87 48 ILE B N 1
ATOM 1384 C CA . ILE B 1 48 ? 14.531 -11.984 -15.133 1 87 48 ILE B CA 1
ATOM 1385 C C . ILE B 1 48 ? 13.453 -11.469 -14.18 1 87 48 ILE B C 1
ATOM 1387 O O . ILE B 1 48 ? 13.688 -10.523 -13.422 1 87 48 ILE B O 1
ATOM 1391 N N . PHE B 1 49 ? 12.312 -12.062 -14.141 1 87.75 49 PHE B N 1
ATOM 1392 C CA . PHE B 1 49 ? 11.195 -11.625 -13.312 1 87.75 49 PHE B CA 1
ATOM 1393 C C . PHE B 1 49 ? 11.508 -11.805 -11.836 1 87.75 49 PHE B C 1
ATOM 1395 O O . PHE B 1 49 ? 11.008 -11.062 -10.992 1 87.75 49 PHE B O 1
ATOM 1402 N N . LYS B 1 50 ? 12.398 -12.672 -11.625 1 88.62 50 LYS B N 1
ATOM 1403 C CA . LYS B 1 50 ? 12.773 -12.906 -10.227 1 88.62 50 LYS B CA 1
ATOM 1404 C C . LYS B 1 50 ? 13.531 -11.703 -9.656 1 88.62 50 LYS B C 1
ATOM 1406 O O . LYS B 1 50 ? 13.367 -11.367 -8.484 1 88.62 50 LYS B O 1
ATOM 1411 N N . TYR B 1 51 ? 14.281 -11.117 -10.461 1 92.44 51 TYR B N 1
ATOM 1412 C CA . TYR B 1 51 ? 15.023 -9.945 -10.023 1 92.44 51 TYR B CA 1
ATOM 1413 C C . TYR B 1 51 ? 14.094 -8.75 -9.82 1 92.44 51 TYR B C 1
ATOM 1415 O O . TYR B 1 51 ? 14.289 -7.953 -8.906 1 92.44 51 TYR B O 1
ATOM 1423 N N . PHE B 1 52 ? 13.141 -8.688 -10.664 1 93.94 52 PHE B N 1
ATOM 1424 C CA . PHE B 1 52 ? 12.141 -7.637 -10.523 1 93.94 52 PHE B CA 1
ATOM 1425 C C . PHE B 1 52 ? 11.352 -7.805 -9.234 1 93.94 52 PHE B C 1
ATOM 1427 O O . PHE B 1 52 ? 11.039 -6.824 -8.555 1 93.94 52 PHE B O 1
ATOM 1434 N N . LEU B 1 53 ? 11.094 -9.023 -8.93 1 93.5 53 LEU B N 1
ATOM 1435 C CA . LEU B 1 53 ? 10.352 -9.305 -7.707 1 93.5 53 LEU B CA 1
ATOM 1436 C C . LEU B 1 53 ? 11.148 -8.875 -6.477 1 93.5 53 LEU B C 1
ATOM 1438 O O . LEU B 1 53 ? 10.57 -8.391 -5.5 1 93.5 53 LEU B O 1
ATOM 1442 N N . VAL B 1 54 ? 12.43 -9.055 -6.547 1 96.25 54 VAL B N 1
ATOM 1443 C CA . VAL B 1 54 ? 13.281 -8.648 -5.434 1 96.25 54 VAL B CA 1
ATOM 1444 C C . VAL B 1 54 ? 13.219 -7.137 -5.254 1 96.25 54 VAL B C 1
ATOM 1446 O O . VAL B 1 54 ? 13.078 -6.641 -4.133 1 96.25 54 VAL B O 1
ATOM 1449 N N . LEU B 1 55 ? 13.336 -6.449 -6.379 1 97.75 55 LEU B N 1
ATOM 1450 C CA . LEU B 1 55 ? 13.281 -4.992 -6.332 1 97.75 55 LEU B CA 1
ATOM 1451 C C . LEU B 1 55 ? 11.93 -4.52 -5.797 1 97.75 55 LEU B C 1
ATOM 1453 O O . LEU B 1 55 ? 11.875 -3.693 -4.883 1 97.75 55 LEU B O 1
ATOM 1457 N N . ILE B 1 56 ? 10.844 -5.062 -6.309 1 97.94 56 ILE B N 1
ATOM 1458 C CA . ILE B 1 56 ? 9.5 -4.691 -5.887 1 97.94 56 ILE B CA 1
ATOM 1459 C C . ILE B 1 56 ? 9.297 -5.059 -4.422 1 97.94 56 ILE B C 1
ATOM 1461 O O . ILE B 1 56 ? 8.656 -4.316 -3.67 1 97.94 56 ILE B O 1
ATOM 1465 N N . GLY B 1 57 ? 9.844 -6.227 -4.043 1 97.62 57 GLY B N 1
ATOM 1466 C CA . GLY B 1 57 ? 9.766 -6.621 -2.645 1 97.62 57 GLY B CA 1
ATOM 1467 C C . GLY B 1 57 ? 10.383 -5.613 -1.7 1 97.62 57 GLY B C 1
ATOM 1468 O O . GLY B 1 57 ? 9.836 -5.324 -0.638 1 97.62 57 GLY B O 1
ATOM 1469 N N . SER B 1 58 ? 11.508 -5.105 -2.068 1 98.44 58 SER B N 1
ATOM 1470 C CA . SER B 1 58 ? 12.18 -4.113 -1.239 1 98.44 58 SER B CA 1
ATOM 1471 C C . SER B 1 58 ? 11.406 -2.801 -1.208 1 98.44 58 SER B C 1
ATOM 1473 O O . SER B 1 58 ? 11.375 -2.117 -0.183 1 98.44 58 SER B O 1
ATOM 1475 N N . ILE B 1 59 ? 10.82 -2.414 -2.303 1 98.69 59 ILE B N 1
ATOM 1476 C CA . ILE B 1 59 ? 9.992 -1.213 -2.373 1 98.69 59 ILE B CA 1
ATOM 1477 C C . ILE B 1 59 ? 8.797 -1.354 -1.441 1 98.69 59 ILE B C 1
ATOM 1479 O O . ILE B 1 59 ? 8.414 -0.399 -0.759 1 98.69 59 ILE B O 1
ATOM 1483 N N . VAL B 1 60 ? 8.195 -2.559 -1.394 1 98.62 60 VAL B N 1
ATOM 1484 C CA . VAL B 1 60 ? 7.082 -2.828 -0.487 1 98.62 60 VAL B CA 1
ATOM 1485 C C . VAL B 1 60 ? 7.535 -2.633 0.958 1 98.62 60 VAL B C 1
ATOM 1487 O O . VAL B 1 60 ? 6.816 -2.037 1.765 1 98.62 60 VAL B O 1
ATOM 1490 N N . VAL B 1 61 ? 8.703 -3.1 1.263 1 98.44 61 VAL B N 1
ATOM 1491 C CA . VAL B 1 61 ? 9.242 -2.998 2.617 1 98.44 61 VAL B CA 1
ATOM 1492 C C . VAL B 1 61 ? 9.398 -1.529 3.002 1 98.44 61 VAL B C 1
ATOM 1494 O O . VAL B 1 61 ? 8.953 -1.112 4.074 1 98.44 61 VAL B O 1
ATOM 1497 N N . PHE B 1 62 ? 9.992 -0.759 2.158 1 98.88 62 PHE B N 1
ATOM 1498 C CA . PHE B 1 62 ? 10.125 0.668 2.424 1 98.88 62 PHE B CA 1
ATOM 1499 C C . PHE B 1 62 ? 8.758 1.316 2.604 1 98.88 62 PHE B C 1
ATOM 1501 O O . PHE B 1 62 ? 8.547 2.082 3.545 1 98.88 62 PHE B O 1
ATOM 1508 N N . HIS B 1 63 ? 7.863 1.12 1.659 1 98.81 63 HIS B N 1
ATOM 1509 C CA . HIS B 1 63 ? 6.52 1.684 1.695 1 98.81 63 HIS B CA 1
ATOM 1510 C C . HIS B 1 63 ? 5.82 1.364 3.014 1 98.81 63 HIS B C 1
ATOM 1512 O O . HIS B 1 63 ? 5.23 2.248 3.641 1 98.81 63 HIS B O 1
ATOM 1518 N N . ALA B 1 64 ? 5.914 0.135 3.463 1 98.62 64 ALA B N 1
ATOM 1519 C CA . ALA B 1 64 ? 5.285 -0.297 4.711 1 98.62 64 ALA B CA 1
ATOM 1520 C C . ALA B 1 64 ? 5.934 0.382 5.914 1 98.62 64 ALA B C 1
ATOM 1522 O O . ALA B 1 64 ? 5.238 0.905 6.789 1 98.62 64 ALA B O 1
ATOM 1523 N N . MET B 1 65 ? 7.258 0.409 5.949 1 98.5 65 MET B N 1
ATOM 1524 C CA . MET B 1 65 ? 7.98 1.006 7.07 1 98.5 65 MET B CA 1
ATOM 1525 C C . MET B 1 65 ? 7.723 2.506 7.148 1 98.5 65 MET B C 1
ATOM 1527 O O . MET B 1 65 ? 7.551 3.055 8.234 1 98.5 65 MET B O 1
ATOM 1531 N N . ASN B 1 66 ? 7.703 3.07 5.988 1 98.38 66 ASN B N 1
ATOM 1532 C CA . ASN B 1 66 ? 7.441 4.504 5.969 1 98.38 66 ASN B CA 1
ATOM 1533 C C . ASN B 1 66 ? 6 4.82 6.352 1 98.38 66 ASN B C 1
ATOM 1535 O O . ASN B 1 66 ? 5.727 5.859 6.957 1 98.38 66 ASN B O 1
ATOM 1539 N N . GLY B 1 67 ? 5.039 3.984 5.953 1 97.56 67 GLY B N 1
ATOM 1540 C CA . GLY B 1 67 ? 3.678 4.125 6.441 1 97.56 67 GLY B CA 1
ATOM 1541 C C . GLY B 1 67 ? 3.568 4.023 7.949 1 97.56 67 GLY B C 1
ATOM 1542 O O . GLY B 1 67 ? 2.834 4.793 8.578 1 97.56 67 GLY B O 1
ATOM 1543 N N . ILE B 1 68 ? 4.258 3.148 8.484 1 97.81 68 ILE B N 1
ATOM 1544 C CA . ILE B 1 68 ? 4.281 2.99 9.938 1 97.81 68 ILE B CA 1
ATOM 1545 C C . ILE B 1 68 ? 4.859 4.246 10.586 1 97.81 68 ILE B C 1
ATOM 1547 O O . ILE B 1 68 ? 4.363 4.707 11.617 1 97.81 68 ILE B O 1
ATOM 1551 N N . ARG B 1 69 ? 5.875 4.742 9.961 1 96.38 69 ARG B N 1
ATOM 1552 C CA . ARG B 1 69 ? 6.469 5.98 10.453 1 96.38 69 ARG B CA 1
ATOM 1553 C C . ARG B 1 69 ? 5.426 7.09 10.547 1 96.38 69 ARG B C 1
ATOM 1555 O O . ARG B 1 69 ? 5.371 7.812 11.547 1 96.38 69 ARG B O 1
ATOM 1562 N N . ILE B 1 70 ? 4.613 7.223 9.531 1 95.25 70 ILE B N 1
ATOM 1563 C CA . ILE B 1 70 ? 3.6 8.273 9.477 1 95.25 70 ILE B CA 1
ATOM 1564 C C . ILE B 1 70 ? 2.584 8.07 10.602 1 95.25 70 ILE B C 1
ATOM 1566 O O . ILE B 1 70 ? 2.18 9.023 11.258 1 95.25 70 ILE B O 1
ATOM 1570 N N . ILE B 1 71 ? 2.234 6.883 10.82 1 95.88 71 ILE B N 1
ATOM 1571 C CA . ILE B 1 71 ? 1.305 6.586 11.906 1 95.88 71 ILE B CA 1
ATOM 1572 C C . ILE B 1 71 ? 1.933 6.969 13.242 1 95.88 71 ILE B C 1
ATOM 1574 O O . ILE B 1 71 ? 1.272 7.562 14.102 1 95.88 71 ILE B O 1
ATOM 1578 N N . LEU B 1 72 ? 3.191 6.625 13.422 1 94.56 72 LEU B N 1
ATOM 1579 C CA . LEU B 1 72 ? 3.889 6.906 14.672 1 94.56 72 LEU B CA 1
ATOM 1580 C C . LEU B 1 72 ? 4.043 8.406 14.891 1 94.56 72 LEU B C 1
ATOM 1582 O O . LEU B 1 72 ? 4.008 8.883 16.031 1 94.56 72 LEU B O 1
ATOM 1586 N N . ILE B 1 73 ? 4.156 9.133 13.82 1 91.25 73 ILE B N 1
ATOM 1587 C CA . ILE B 1 73 ? 4.203 10.586 13.906 1 91.25 73 ILE B CA 1
ATOM 1588 C C . ILE B 1 73 ? 2.836 11.125 14.32 1 91.25 73 ILE B C 1
ATOM 1590 O O . ILE B 1 73 ? 2.736 11.961 15.219 1 91.25 73 ILE B O 1
ATOM 1594 N N . GLU B 1 74 ? 1.821 10.602 13.711 1 90.75 74 GLU B N 1
ATOM 1595 C CA . GLU B 1 74 ? 0.464 11.07 13.977 1 90.75 74 GLU B CA 1
ATOM 1596 C C . GLU B 1 74 ? 0.048 10.766 15.414 1 90.75 74 GLU B C 1
ATOM 1598 O O . GLU B 1 74 ? -0.737 11.508 16.016 1 90.75 74 GLU B O 1
ATOM 1603 N N . THR B 1 75 ? 0.525 9.695 15.938 1 91.81 75 THR B N 1
ATOM 1604 C CA . THR B 1 75 ? 0.145 9.297 17.297 1 91.81 75 THR B CA 1
ATOM 1605 C C . THR B 1 75 ? 1.116 9.883 18.312 1 91.81 75 THR B C 1
ATOM 1607 O O . THR B 1 75 ? 0.976 9.641 19.516 1 91.81 75 THR B O 1
ATOM 1610 N N . GLY B 1 76 ? 2.176 10.586 17.875 1 87.31 76 GLY B N 1
ATOM 1611 C CA . GLY B 1 76 ? 3.041 11.367 18.75 1 87.31 76 GLY B CA 1
ATOM 1612 C C . GLY B 1 76 ? 4.266 10.602 19.219 1 87.31 76 GLY B C 1
ATOM 1613 O O . GLY B 1 76 ? 5.043 11.102 20.031 1 87.31 76 GLY B O 1
ATOM 1614 N N . HIS B 1 77 ? 4.453 9.406 18.781 1 89.88 77 HIS B N 1
ATOM 1615 C CA . HIS B 1 77 ? 5.543 8.562 19.266 1 89.88 77 HIS B CA 1
ATOM 1616 C C . HIS B 1 77 ? 6.875 8.977 18.656 1 89.88 77 HIS B C 1
ATOM 1618 O O . HIS B 1 77 ? 7.938 8.711 19.219 1 89.88 77 HIS B O 1
ATOM 1624 N N . LEU B 1 78 ? 6.828 9.648 17.531 1 89.69 78 LEU B N 1
ATOM 1625 C CA . LEU B 1 78 ? 8.062 10.039 16.859 1 89.69 78 LEU B CA 1
ATOM 1626 C C . LEU B 1 78 ? 8.211 11.555 16.844 1 89.69 78 LEU B C 1
ATOM 1628 O O . LEU B 1 78 ? 8.938 12.102 16 1 89.69 78 LEU B O 1
ATOM 1632 N N . ILE B 1 79 ? 7.496 12.188 17.641 1 80.94 79 ILE B N 1
ATOM 1633 C CA . ILE B 1 79 ? 7.617 13.633 17.781 1 80.94 79 ILE B CA 1
ATOM 1634 C C . ILE B 1 79 ? 7.977 13.984 19.219 1 80.94 79 ILE B C 1
ATOM 1636 O O . ILE B 1 79 ? 7.582 13.289 20.156 1 80.94 79 ILE B O 1
ATOM 1640 N N . PRO B 1 80 ? 8.867 15.031 19.359 1 73.25 80 PRO B N 1
ATOM 1641 C CA . PRO B 1 80 ? 9.234 15.391 20.719 1 73.25 80 PRO B CA 1
ATOM 1642 C C . PRO B 1 80 ? 8.031 15.852 21.562 1 73.25 80 PRO B C 1
ATOM 1644 O O . PRO B 1 80 ? 7.117 16.484 21.031 1 73.25 80 PRO B O 1
ATOM 1647 N N . LYS B 1 81 ? 7.703 15.133 22.688 1 63.62 81 LYS B N 1
ATOM 1648 C CA . LYS B 1 81 ? 6.629 15.516 23.594 1 63.62 81 LYS B CA 1
ATOM 1649 C C . LYS B 1 81 ? 6.75 16.984 24 1 63.62 81 LYS B C 1
ATOM 1651 O O . LYS B 1 81 ? 5.742 17.672 24.141 1 63.62 81 LYS B O 1
ATOM 1656 N N . HIS B 1 82 ? 7.727 17.391 24.734 1 53.91 82 HIS B N 1
ATOM 1657 C CA . HIS B 1 82 ? 7.746 18.703 25.359 1 53.91 82 HIS B CA 1
ATOM 1658 C C . HIS B 1 82 ? 8.195 19.781 24.359 1 53.91 82 HIS B C 1
ATOM 1660 O O . HIS B 1 82 ? 7.922 20.969 24.547 1 53.91 82 HIS B O 1
ATOM 1666 N N . HIS B 1 83 ? 9.586 19.812 23.969 1 46.5 83 HIS B N 1
ATOM 1667 C CA . HIS B 1 83 ? 10.453 20.984 23.859 1 46.5 83 HIS B CA 1
ATOM 1668 C C . HIS B 1 83 ? 10.195 21.75 22.562 1 46.5 83 HIS B C 1
ATOM 1670 O O . HIS B 1 83 ? 10.148 21.141 21.484 1 46.5 83 HIS B O 1
ATOM 1676 N N . ME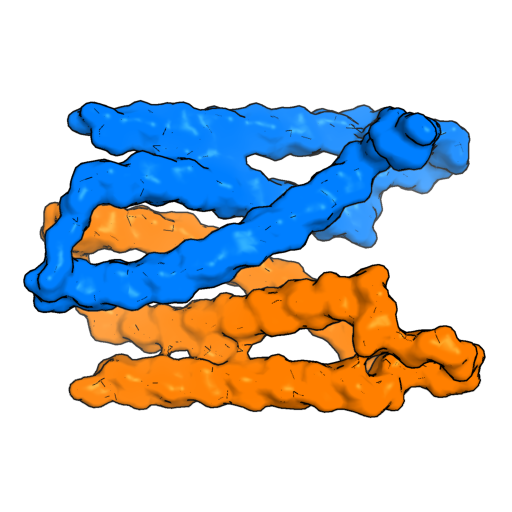T B 1 84 ? 9.578 22.953 22.469 1 45.56 84 MET B N 1
ATOM 1677 C CA . MET B 1 84 ? 9.508 24.141 21.609 1 45.56 84 MET B CA 1
ATOM 1678 C C . MET B 1 84 ? 10.703 24.203 20.672 1 45.56 84 MET B C 1
ATOM 1680 O O . MET B 1 84 ? 10.664 24.922 19.672 1 45.56 84 MET B O 1
ATOM 1684 N N . GLU B 1 85 ? 12.023 23.984 21.156 1 46.06 85 GLU B N 1
ATOM 1685 C CA . GLU B 1 85 ? 13.203 24.594 20.547 1 46.06 85 GLU B CA 1
ATOM 1686 C C . GLU B 1 85 ? 13.695 23.781 19.344 1 46.06 85 GLU B C 1
ATOM 1688 O O . GLU B 1 85 ? 14.484 24.281 18.531 1 46.06 85 GLU B O 1
ATOM 1693 N N . GLU B 1 86 ? 13.836 22.359 19.422 1 51.59 86 GLU B N 1
ATOM 1694 C CA . GLU B 1 86 ? 14.617 21.719 18.375 1 51.59 86 GLU B CA 1
ATOM 1695 C C . GLU B 1 86 ? 13.719 21.172 17.266 1 51.59 86 GLU B C 1
ATOM 1697 O O . GLU B 1 86 ? 12.641 20.656 17.547 1 51.59 86 GLU B O 1
ATOM 1702 N N . PRO B 1 87 ? 13.977 21.656 16.078 1 53.69 87 PRO B N 1
ATOM 1703 C CA . PRO B 1 87 ? 13.281 21.141 14.898 1 53.69 87 PRO B CA 1
ATOM 1704 C C . PRO B 1 87 ? 13.07 19.641 14.953 1 53.69 87 PRO B C 1
ATOM 1706 O O . PRO B 1 87 ? 13.992 18.891 15.305 1 53.69 87 PRO B O 1
ATOM 1709 N N . TRP B 1 88 ? 11.797 19.188 15.18 1 54.41 88 TRP B N 1
ATOM 1710 C CA . TRP B 1 88 ? 11.234 17.844 15.273 1 54.41 88 TRP B CA 1
ATOM 1711 C C . TRP B 1 88 ? 12.086 16.844 14.516 1 54.41 88 TRP B C 1
ATOM 1713 O O . TRP B 1 88 ? 12.227 15.688 14.945 1 54.41 88 TRP B O 1
ATOM 1723 N N . ILE B 1 89 ? 12.477 17.203 13.297 1 55.25 89 ILE B N 1
ATOM 1724 C CA . ILE B 1 89 ? 13.211 16.297 12.414 1 55.25 89 ILE B CA 1
ATOM 1725 C C . ILE B 1 89 ? 14.492 15.836 13.102 1 55.25 89 ILE B C 1
ATOM 1727 O O . ILE B 1 89 ? 15.062 14.805 12.727 1 55.25 89 ILE B O 1
ATOM 1731 N N . TYR B 1 90 ? 14.688 16.516 14.203 1 59.41 90 TYR B N 1
ATOM 1732 C CA . TYR B 1 90 ? 15.969 16.25 14.844 1 59.41 90 TYR B CA 1
ATOM 1733 C C . TYR B 1 90 ? 15.781 15.453 16.125 1 59.41 90 TYR B C 1
ATOM 1735 O O . TYR B 1 90 ? 16.719 15.281 16.906 1 59.41 90 TYR B O 1
ATOM 1743 N N . TYR B 1 91 ? 14.594 14.914 16.203 1 76.12 91 TYR B N 1
ATOM 1744 C CA . TYR B 1 91 ? 14.359 14.039 17.344 1 76.12 91 TYR B CA 1
ATOM 1745 C C . TYR B 1 91 ? 15.078 12.703 17.156 1 76.12 91 TYR B C 1
ATOM 1747 O O . TYR B 1 91 ? 14.953 12.062 16.109 1 76.12 91 TYR B O 1
ATOM 1755 N N . LYS B 1 92 ? 15.883 12.406 18.078 1 84.31 92 LYS B N 1
ATOM 1756 C CA . LYS B 1 92 ? 16.766 11.25 18 1 84.31 92 LYS B CA 1
ATOM 1757 C C . LYS B 1 92 ? 15.984 9.992 17.609 1 84.31 92 LYS B C 1
ATOM 1759 O O . LYS B 1 92 ? 16.406 9.234 16.734 1 84.31 92 LYS B O 1
ATOM 1764 N N . THR B 1 93 ? 14.852 9.734 18.25 1 89.06 93 THR B N 1
ATOM 1765 C CA . THR B 1 93 ? 14.07 8.531 18 1 89.06 93 THR B CA 1
ATOM 1766 C C . THR B 1 93 ? 13.57 8.508 16.562 1 89.06 93 THR B C 1
ATOM 1768 O O . THR B 1 93 ? 13.492 7.445 15.938 1 89.06 93 THR B O 1
ATOM 1771 N N . HIS B 1 94 ? 13.219 9.625 16.047 1 91 94 HIS B N 1
ATOM 1772 C CA . HIS B 1 94 ? 12.781 9.719 14.656 1 91 94 HIS B CA 1
ATOM 1773 C C . HIS B 1 94 ? 13.914 9.406 13.695 1 91 94 HIS B C 1
ATOM 1775 O O . HIS B 1 94 ? 13.734 8.641 12.742 1 91 94 HIS B O 1
ATOM 1781 N N . ARG B 1 95 ? 15.039 9.906 13.961 1 90.44 95 ARG B N 1
ATOM 1782 C CA . ARG B 1 95 ? 16.219 9.648 13.133 1 90.44 95 ARG B CA 1
ATOM 1783 C C . ARG B 1 95 ? 16.594 8.172 13.156 1 90.44 95 ARG B C 1
ATOM 1785 O O . ARG B 1 95 ? 16.953 7.602 12.133 1 90.44 95 ARG B O 1
ATOM 1792 N N . ILE B 1 96 ? 16.594 7.645 14.32 1 94.62 96 ILE B N 1
ATOM 1793 C CA . ILE B 1 96 ? 16.875 6.223 14.453 1 94.62 96 ILE B CA 1
ATOM 1794 C C . ILE B 1 96 ? 15.906 5.414 13.602 1 94.62 96 ILE B C 1
ATOM 1796 O O . ILE B 1 96 ? 16.312 4.504 12.875 1 94.62 96 ILE B O 1
ATOM 1800 N N . TYR B 1 97 ? 14.656 5.75 13.664 1 96.31 97 TYR B N 1
ATOM 1801 C CA . TYR B 1 97 ? 13.648 5.035 12.883 1 96.31 97 TYR B CA 1
ATOM 1802 C C . TYR B 1 97 ? 13.938 5.133 11.391 1 96.31 97 TYR B C 1
ATOM 1804 O O . TYR B 1 97 ? 13.789 4.156 10.656 1 96.31 97 TYR B O 1
ATOM 1812 N N . ILE B 1 98 ? 14.375 6.289 10.977 1 96.06 98 ILE B N 1
ATOM 1813 C CA . ILE B 1 98 ? 14.664 6.473 9.562 1 96.06 98 ILE B CA 1
ATOM 1814 C C . ILE B 1 98 ? 15.844 5.598 9.148 1 96.06 98 ILE B C 1
ATOM 1816 O O . ILE B 1 98 ? 15.805 4.945 8.109 1 96.06 98 ILE B O 1
ATOM 1820 N N . TRP B 1 99 ? 16.844 5.52 9.992 1 96.69 99 TRP B N 1
ATOM 1821 C CA . TRP B 1 99 ? 18 4.684 9.695 1 96.69 99 TRP B CA 1
ATOM 1822 C C . TRP B 1 99 ? 17.609 3.207 9.695 1 96.69 99 TRP B C 1
ATOM 1824 O O . TRP B 1 99 ? 18.094 2.438 8.859 1 96.69 99 TRP B O 1
ATOM 1834 N N . VAL B 1 100 ? 16.797 2.803 10.633 1 98.12 100 VAL B N 1
ATOM 1835 C CA . VAL B 1 100 ? 16.312 1.423 10.68 1 98.12 100 VAL B CA 1
ATOM 1836 C C . VAL B 1 100 ? 15.562 1.091 9.391 1 98.12 100 VAL B C 1
ATOM 1838 O O . VAL B 1 100 ? 15.766 0.024 8.805 1 98.12 100 VAL B O 1
ATOM 1841 N N . THR B 1 101 ? 14.703 2.029 8.969 1 98.19 101 THR B N 1
ATOM 1842 C CA . THR B 1 101 ? 13.953 1.826 7.73 1 98.19 101 THR B CA 1
ATOM 1843 C C . THR B 1 101 ? 14.906 1.631 6.551 1 98.19 101 THR B C 1
ATOM 1845 O O . THR B 1 101 ? 14.719 0.719 5.742 1 98.19 101 THR B O 1
ATOM 1848 N N . ILE B 1 102 ? 15.977 2.455 6.496 1 98.19 102 ILE B N 1
ATOM 1849 C CA . ILE B 1 102 ? 16.938 2.379 5.398 1 98.19 102 ILE B CA 1
ATOM 1850 C C . ILE B 1 102 ? 17.672 1.039 5.445 1 98.19 102 ILE B C 1
ATOM 1852 O O . ILE B 1 102 ? 17.766 0.344 4.434 1 98.19 102 ILE B O 1
ATOM 1856 N N . ILE B 1 103 ? 18.109 0.648 6.535 1 98.69 103 ILE B N 1
ATOM 1857 C CA . ILE B 1 103 ? 18.891 -0.57 6.711 1 98.69 103 ILE B CA 1
ATOM 1858 C C . ILE B 1 103 ? 18.031 -1.788 6.379 1 98.69 103 ILE B C 1
ATOM 1860 O O . ILE B 1 103 ? 18.453 -2.668 5.625 1 98.69 103 ILE B O 1
ATOM 1864 N N . ILE B 1 104 ? 16.828 -1.82 6.906 1 98.62 104 ILE B N 1
ATOM 1865 C CA . ILE B 1 104 ? 15.938 -2.953 6.672 1 98.62 104 ILE B CA 1
ATOM 1866 C C . ILE B 1 104 ? 15.602 -3.047 5.184 1 98.62 104 ILE B C 1
ATOM 1868 O O . ILE B 1 104 ? 15.547 -4.141 4.621 1 98.62 104 ILE B O 1
ATOM 1872 N N . THR B 1 105 ? 15.398 -1.92 4.562 1 98.62 105 THR B N 1
ATOM 1873 C CA . THR B 1 105 ? 15.086 -1.908 3.139 1 98.62 105 THR B CA 1
ATOM 1874 C C . THR B 1 105 ? 16.266 -2.439 2.322 1 98.62 105 THR B C 1
ATOM 1876 O O . THR B 1 105 ? 16.078 -3.299 1.456 1 98.62 105 THR B O 1
ATOM 1879 N N . ILE B 1 106 ? 17.453 -2.041 2.648 1 98.56 106 ILE B N 1
ATOM 1880 C CA . ILE B 1 106 ? 18.641 -2.467 1.936 1 98.56 106 ILE B CA 1
ATOM 1881 C C . ILE B 1 106 ? 18.891 -3.951 2.191 1 98.56 106 ILE B C 1
ATOM 1883 O O . ILE B 1 106 ? 19.188 -4.707 1.262 1 98.56 106 ILE B O 1
ATOM 1887 N N . LEU B 1 107 ? 18.766 -4.34 3.412 1 98.44 107 LEU B N 1
ATOM 1888 C CA . LEU B 1 107 ? 18.953 -5.742 3.773 1 98.44 107 LEU B CA 1
ATOM 1889 C C . LEU B 1 107 ? 17.953 -6.629 3.045 1 98.44 107 LEU B C 1
ATOM 1891 O O . LEU B 1 107 ? 18.312 -7.707 2.561 1 98.44 107 LEU B O 1
ATOM 1895 N N . SER B 1 108 ? 16.75 -6.184 2.986 1 97.75 108 SER B N 1
ATOM 1896 C CA . SER B 1 108 ? 15.727 -6.977 2.299 1 97.75 108 SER B CA 1
ATOM 1897 C C . SER B 1 108 ? 16.062 -7.152 0.822 1 97.75 108 SER B C 1
ATOM 1899 O O . SER B 1 108 ? 15.82 -8.211 0.242 1 97.75 108 SER B O 1
ATOM 1901 N N . PHE B 1 109 ? 16.625 -6.141 0.231 1 98.06 109 PHE B N 1
ATOM 1902 C CA . PHE B 1 109 ? 17.031 -6.215 -1.17 1 98.06 109 PHE B CA 1
ATOM 1903 C C . PHE B 1 109 ? 18.125 -7.254 -1.366 1 98.06 109 PHE B C 1
ATOM 1905 O O . PHE B 1 109 ? 18.016 -8.133 -2.225 1 98.06 109 PHE B O 1
ATOM 1912 N N . PHE B 1 110 ? 19.078 -7.273 -0.564 1 97.81 110 PHE B N 1
ATOM 1913 C CA . PHE B 1 110 ? 20.219 -8.148 -0.757 1 97.81 110 PHE B CA 1
ATOM 1914 C C . PHE B 1 110 ? 19.875 -9.578 -0.345 1 97.81 110 PHE B C 1
ATOM 1916 O O . PHE B 1 110 ? 20.375 -10.539 -0.943 1 97.81 110 PHE B O 1
ATOM 1923 N N . ILE B 1 111 ? 19.062 -9.711 0.657 1 96.5 111 ILE B N 1
ATOM 1924 C CA . ILE B 1 111 ? 18.594 -11.047 1.021 1 96.5 111 ILE B CA 1
ATOM 1925 C C . ILE B 1 111 ? 17.766 -11.633 -0.125 1 96.5 111 ILE B C 1
ATOM 1927 O O . ILE B 1 111 ? 17.953 -12.797 -0.49 1 96.5 111 ILE B O 1
ATOM 1931 N N . GLY B 1 112 ? 16.875 -10.797 -0.717 1 94.56 112 GLY B N 1
ATOM 1932 C CA . GLY B 1 112 ? 16.109 -11.234 -1.878 1 94.56 112 GLY B CA 1
ATOM 1933 C C . GLY B 1 112 ? 16.984 -11.625 -3.053 1 94.56 112 GLY B C 1
ATOM 1934 O O . GLY B 1 112 ? 16.75 -12.648 -3.695 1 94.56 112 GLY B O 1
ATOM 1935 N N . LEU B 1 113 ? 18.016 -10.852 -3.254 1 95.31 113 LEU B N 1
ATOM 1936 C CA . LEU B 1 113 ? 18.938 -11.133 -4.348 1 95.31 113 LEU B CA 1
ATOM 1937 C C . LEU B 1 113 ? 19.672 -12.453 -4.113 1 95.31 113 LEU B C 1
ATOM 1939 O O . LEU B 1 113 ? 19.828 -13.258 -5.035 1 95.31 113 LEU B O 1
ATOM 1943 N N . TYR B 1 114 ? 20.062 -12.625 -2.939 1 94.94 114 TYR B N 1
ATOM 1944 C CA . TYR B 1 114 ? 20.766 -13.859 -2.57 1 94.94 114 TYR B CA 1
ATOM 1945 C C . TYR B 1 114 ? 19.875 -15.07 -2.801 1 94.94 114 TYR B C 1
ATOM 1947 O O . TYR B 1 114 ? 20.328 -16.094 -3.326 1 94.94 114 TYR B O 1
ATOM 1955 N N . MET B 1 115 ? 18.609 -15 -2.531 1 89.75 115 MET B N 1
ATOM 1956 C CA . MET B 1 115 ? 17.656 -16.109 -2.639 1 89.75 115 MET B CA 1
ATOM 1957 C C . MET B 1 115 ? 17.375 -16.438 -4.102 1 89.75 115 MET B C 1
ATOM 1959 O O . MET B 1 115 ? 17.125 -17.594 -4.441 1 89.75 115 MET B O 1
ATOM 1963 N N . VAL B 1 116 ? 17.422 -15.492 -4.965 1 87.94 116 VAL B N 1
ATOM 1964 C CA . VAL B 1 116 ? 17.078 -15.695 -6.367 1 87.94 116 VAL B CA 1
ATOM 1965 C C . VAL B 1 116 ? 18.281 -16.234 -7.125 1 87.94 116 VAL B C 1
ATOM 1967 O O . VAL B 1 116 ? 18.141 -17.016 -8.062 1 87.94 116 VAL B O 1
ATOM 1970 N N . ILE B 1 117 ? 19.438 -15.906 -6.723 1 89.62 117 ILE B N 1
ATOM 1971 C CA . ILE B 1 117 ? 20.656 -16.312 -7.414 1 89.62 117 ILE B CA 1
ATOM 1972 C C . ILE B 1 117 ? 21.016 -17.75 -7.023 1 89.62 117 ILE B C 1
ATOM 1974 O O . ILE B 1 117 ? 21.562 -18.5 -7.832 1 89.62 117 ILE B O 1
ATOM 1978 N N . ARG B 1 118 ? 20.672 -18.219 -5.891 1 82.69 118 ARG B N 1
ATOM 1979 C CA . ARG B 1 118 ? 21.016 -19.562 -5.453 1 82.69 118 ARG B CA 1
ATOM 1980 C C . ARG B 1 118 ? 19.922 -20.562 -5.852 1 82.69 118 ARG B C 1
ATOM 1982 O O . ARG B 1 118 ? 20.219 -21.688 -6.234 1 82.69 118 ARG B O 1
#

Foldseek 3Di:
DVVVVPPPVVVVLVVLLVVLVVVLVVCVVVVVVVVVCVVVVNDDDDLVVLLVCLVNVLSVLLNVLSVVLVVCVVVPNQADPDDPPDDSCPRPSSVVSVVVSVVVSVVSSVVSVVVSVD/DVVVVPPPVVVVLVVLLVVLVVVLVVCVVVVVVVVVCVVVVNDDDDLVVLLVCLVNVLSVLLNVLSVVLVVCVVVPNQADPDDPPDDRCPRPSSVVSVVVSVVVSVVSSVVSVVVSVD

pLDDT: mean 86.32, std 17.31, range [26.19, 98.88]

Secondary structure (DSSP, 8-state):
--TTTS--HHHHHHHHHHHHHHHHHHHHHHHHHHHHHHHTTS----HHHHHHHHHHHHHHHHHHHHHHHHHHHHTTTTS-SS-SSS-GGG-HHHHHHHHHHHHHHHHHHHHHHHHHH-/--TTTS--HHHHHHHHHHHHHHHHHHHHHHHHHHHHHHHTTS----HHHHHHHHHHHHHHHHHHHHHHHHHHHHTTTTS-SS-SSS-GGG-HHHHHHHHHHHHHHHHHHHHHHHHHH-

InterPro domains:
  IPR000701 Succinate dehydrogenase/fumarate reductase type B, transmembrane subunit [PF01127] (13-107)
  IPR034804 Fumarate reductase/succinate dehydrogenase, transmembrane subunit [G3DSA:1.20.1300.10] (2-116)
  IPR034804 Fumarate reductase/succinate dehydrogenase, transmembrane subunit [SSF81343] (12-115)

Sequence (236 aa):
MIWFSKLNIERLLALLQKITGWTLLGYLIVHVIFVNRLAHGELTEPEIFKYFLVLIGSIVVFHAMNGIRIILIETGHLIPKHHMEEPWIYYKTHRIYIWVTIIITILSFFIGLYMVIRMIWFSKLNIERLLALLQKITGWTLLGYLIVHVIFVNRLAHGELTEPEIFKYFLVLIGSIVVFHAMNGIRIILIETGHLIPKHHMEEPWIYYKTHRIYIWVTIIITILSFFIGLYMVIR

Organism: Acidianus infernus (NCBI:txid12915)

Solvent-accessible surface area (backbone atoms only — not comparable to full-atom values): 13188 Å² total; per-residue (Å²): 117,67,80,72,62,76,58,49,66,64,57,53,53,51,48,49,44,54,51,46,49,51,51,50,52,59,47,47,60,51,46,54,57,49,51,54,34,37,75,69,66,74,44,77,85,58,74,68,55,55,57,50,47,26,54,52,50,21,49,49,47,38,43,50,48,51,51,50,48,52,50,34,44,75,72,46,77,44,39,71,84,79,71,89,79,62,65,51,85,66,29,65,69,37,45,52,50,51,50,50,44,51,50,53,24,54,49,46,33,52,53,37,49,54,63,68,74,105,118,68,81,74,64,77,59,48,66,63,57,54,52,51,48,48,44,53,52,45,50,52,51,50,52,57,46,47,60,53,45,54,57,50,51,55,34,36,76,69,66,74,44,78,85,58,74,68,54,54,57,50,48,24,54,52,50,22,46,51,47,39,43,52,48,51,49,50,48,52,52,34,43,74,72,45,76,42,38,71,82,80,71,90,80,63,66,53,84,65,29,64,69,38,46,50,50,51,50,50,44,53,50,53,26,53,49,47,32,54,53,40,49,53,65,68,74,105

Radius of gyration: 20.75 Å; Cα contacts (8 Å, |Δi|>4): 132; chains: 2; bounding box: 43×58×45 Å